Protein 9BI7 (pdb70)

Foldseek 3Di:
DAAEEEEFEDALDACPQPLNVVLQVVCCVPPVRYYYHYDGADNQLVRNLVVVVVVCVVRVVYQYAYEYAACGLLVNLLCCQVVVAAYEYELYDQQCLVVCPVVAAWDARPPPRDIDHDHNVSSVVSCVSHDPQRPCLARYEYEEECAAPRDRRVVVCVNSVVHHYDYHYDDYRSGPPSVVCNVVRCVSRVND

Solvent-accessible surface area: 9006 Å² total; per-residue (Å²): 96,98,17,1,0,0,2,0,10,10,33,38,18,3,39,209,10,85,34,1,72,43,0,101,90,49,3,68,133,93,34,95,96,6,56,25,34,28,17,104,18,36,12,66,0,42,91,0,12,112,63,0,75,58,16,14,153,129,33,47,73,53,76,8,0,0,0,0,8,14,3,0,0,8,6,0,5,27,0,0,6,70,76,108,21,25,0,0,0,1,1,3,2,11,133,0,51,101,32,0,78,137,50,69,29,115,25,101,12,100,126,59,36,75,112,8,66,2,82,67,154,10,12,144,46,0,76,121,8,61,18,115,110,30,103,19,31,128,41,1,4,0,0,1,5,38,32,13,130,81,26,58,72,152,53,2,43,146,42,1,71,89,14,106,57,38,62,58,166,35,41,54,38,62,10,85,26,10,85,120,24,2,50,77,0,0,96,45,5,54,7,185

Radius of gyration: 15.51 Å; Cα contacts (8 Å, |Δi|>4): 375; chains: 1; bounding box: 35×35×40 Å

Nearest PDB structures (foldseek):
  4fle-assembly1_A  TM=9.936E-01  e=5.604E-35  Yersinia enterocolitica subsp. enterocolitica 8081
  5cml-assembly2_B  TM=5.848E-01  e=3.077E-06  Rhodothermus marinus
  6sw4-assembly1_A  TM=4.398E-01  e=8.200E-02  Geobacillus stearothermophilus
  6gq0-assembly1_A  TM=3.963E-01  e=1.455E-01  Geobacillus stearothermophilus
  5x2q-assembly2_D  TM=3.451E-01  e=6.643E+00  Oryzias latipes

Organism: Klebsiella pneumoniae (NCBI:txid573)

B-factor: mean 30.84, std 10.13, range [15.67, 76.93]

Sequence (192 aa):
GMATLLYLHGFNSSPRSAKATTALKTWLAQQHYPEITMVVPELPPYPAEETAELLESIVLEHGGEPLGVVGSSSLGGYYATWLSQCFMLPAVVVNPAVRPFELLNNFLGHNENPYTGQQYVLESRHIYDLKVMQIDPLEAPDLLWLLQQTGDEVLDYRQAVHYYASCRQTVEEGGNHAFVGFDDHFTQIIEFLGLR

Structure (mmCIF, N/CA/C/O backbone):
data_9BI7
#
_entry.id   9BI7
#
_cell.length_a   62.459
_cell.length_b   62.459
_cell.length_c   80.361
_cell.angle_alpha   90.00
_cell.angle_beta   90.00
_cell.angle_gamma   120.00
#
_symmetry.space_group_name_H-M   'P 32 2 1'
#
loop_
_entity.id
_entity.type
_entity.pdbx_description
1 polymer Esterase
2 non-polymer 'CALCIUM ION'
3 non-polymer 'CHLORIDE ION'
4 water water
#
loop_
_atom_site.group_PDB
_atom_site.id
_atom_site.type_symbol
_atom_site.label_atom_id
_atom_site.label_alt_id
_atom_site.label_comp_id
_atom_site.label_asym_id
_atom_site.label_entity_id
_atom_site.label_seq_id
_atom_site.pdbx_PDB_ins_code
_atom_site.Cartn_x
_atom_site.Cartn_y
_atom_site.Cartn_z
_atom_site.occupancy
_atom_site.B_iso_or_equiv
_atom_site.auth_seq_id
_atom_site.auth_comp_id
_atom_site.auth_asym_id
_atom_site.auth_atom_id
_atom_site.pdbx_PDB_model_num
ATOM 1 N N . GLY A 1 3 ? 14.028 -14.889 15.135 1.00 56.99 0 GLY A N 1
ATOM 2 C CA . GLY A 1 3 ? 14.387 -13.622 14.522 1.00 49.02 0 GLY A CA 1
ATOM 3 C C . GLY A 1 3 ? 15.882 -13.369 14.512 1.00 47.46 0 GLY A C 1
ATOM 4 O O . GLY A 1 3 ? 16.498 -13.208 15.562 1.00 48.09 0 GLY A O 1
ATOM 7 N N . MET A 1 4 ? 16.469 -13.357 13.315 1.00 36.69 1 MET A N 1
ATOM 8 C CA . MET A 1 4 ? 17.882 -13.087 13.142 1.00 38.70 1 MET A CA 1
ATOM 9 C C . MET A 1 4 ? 18.049 -11.830 12.296 1.00 26.21 1 MET A C 1
ATOM 10 O O . MET A 1 4 ? 17.144 -11.418 11.567 1.00 26.37 1 MET A O 1
ATOM 24 N N . ALA A 1 5 ? 19.233 -11.248 12.392 1.00 28.46 2 ALA A N 1
ATOM 25 C CA . ALA A 1 5 ? 19.629 -10.205 11.458 1.00 22.87 2 ALA A CA 1
ATOM 26 C C . ALA A 1 5 ? 19.633 -10.753 10.045 1.00 22.15 2 ALA A C 1
ATOM 27 O O . ALA A 1 5 ? 19.873 -11.944 9.819 1.00 26.12 2 ALA A O 1
ATOM 34 N N . THR A 1 6 ? 19.354 -9.878 9.080 1.00 18.85 3 THR A N 1
ATOM 35 C CA . THR A 1 6 ? 19.185 -10.323 7.709 1.00 19.20 3 THR A CA 1
ATOM 36 C C . THR A 1 6 ? 19.821 -9.351 6.741 1.00 20.34 3 THR A C 1
ATOM 37 O O . THR A 1 6 ? 19.693 -8.129 6.895 1.00 20.50 3 THR A O 1
ATOM 47 N N . LEU A 1 7 ? 20.474 -9.926 5.724 1.00 17.56 4 LEU A N 1
ATOM 48 C CA . LEU A 1 7 ? 20.989 -9.192 4.582 1.00 18.35 4 LEU A CA 1
ATOM 49 C C . LEU A 1 7 ? 20.097 -9.480 3.383 1.00 17.87 4 LEU A C 1
ATOM 50 O O . LEU A 1 7 ? 19.913 -10.639 2.996 1.00 19.05 4 LEU A O 1
ATOM 66 N N . LEU A 1 8 ? 19.558 -8.412 2.796 1.00 17.30 5 LEU A N 1
ATOM 67 C CA . LEU A 1 8 ? 18.727 -8.470 1.603 1.00 17.90 5 LEU A CA 1
ATOM 68 C C . LEU A 1 8 ? 19.553 -8.043 0.398 1.00 17.23 5 LEU A C 1
ATOM 69 O O . LEU A 1 8 ? 20.045 -6.901 0.376 1.00 19.65 5 LEU A O 1
ATOM 85 N N . TYR A 1 9 ? 19.761 -8.950 -0.564 1.00 16.39 6 TYR A N 1
ATOM 86 C CA . TYR A 1 9 ? 20.520 -8.678 -1.780 1.00 16.64 6 TYR A CA 1
ATOM 87 C C . TYR A 1 9 ? 19.592 -8.512 -2.966 1.00 18.17 6 TYR A C 1
ATOM 88 O O . TYR A 1 9 ? 18.736 -9.370 -3.207 1.00 17.97 6 TYR A O 1
ATOM 106 N N . LEU A 1 10 ? 19.760 -7.398 -3.684 1.00 18.04 7 LEU A N 1
ATOM 107 C CA . LEU A 1 10 ? 18.924 -7.031 -4.823 1.00 18.93 7 LEU A CA 1
ATOM 108 C C . LEU A 1 10 ? 19.764 -7.066 -6.089 1.00 17.35 7 LEU A C 1
ATOM 109 O O . LEU A 1 10 ? 20.689 -6.260 -6.242 1.00 18.72 7 LEU A O 1
ATOM 125 N N . HIS A 1 11 ? 19.426 -7.990 -6.995 1.00 17.42 8 HIS A N 1
ATOM 126 C CA . HIS A 1 11 ? 20.160 -8.176 -8.234 1.00 15.67 8 HIS A CA 1
ATOM 127 C C . HIS A 1 11 ? 19.759 -7.097 -9.241 1.00 17.29 8 HIS A C 1
ATOM 128 O O . HIS A 1 11 ? 18.759 -6.394 -9.084 1.00 21.36 8 HIS A O 1
ATOM 142 N N . GLY A 1 12 ? 20.530 -7.019 -10.312 1.00 21.64 9 GLY A N 1
ATOM 143 C CA . GLY A 1 12 ? 20.277 -6.071 -11.368 1.00 24.17 9 GLY A CA 1
ATOM 144 C C . GLY A 1 12 ? 19.246 -6.524 -12.378 1.00 23.90 9 GLY A C 1
ATOM 145 O O . GLY A 1 12 ? 18.691 -7.624 -12.339 1.00 22.49 9 GLY A O 1
ATOM 149 N N . PHE A 1 13 ? 18.950 -5.618 -13.301 1.00 22.87 10 PHE A N 1
ATOM 150 C CA . PHE A 1 13 ? 17.940 -5.899 -14.309 1.00 22.07 10 PHE A CA 1
ATOM 151 C C . PHE A 1 13 ? 18.440 -7.019 -15.212 1.00 25.73 10 PHE A C 1
ATOM 152 O O . PHE A 1 13 ? 19.609 -7.059 -15.590 1.00 26.93 10 PHE A O 1
ATOM 169 N N . ASN A 1 14 ? 17.565 -7.953 -15.543 1.00 26.74 11 ASN A N 1
ATOM 170 C CA . ASN A 1 14 ? 17.968 -9.073 -16.393 1.00 27.45 11 ASN A CA 1
ATOM 171 C C . ASN A 1 14 ? 19.053 -9.925 -15.751 1.00 31.37 11 ASN A C 1
ATOM 172 O O . ASN A 1 14 ? 19.802 -10.612 -16.447 1.00 34.61 11 ASN A O 1
ATOM 183 N N . SER A 1 15 ? 19.171 -9.853 -14.430 1.00 29.12 12 SER A N 1
ATOM 184 C CA . SER A 1 15 ? 20.009 -10.758 -13.660 1.00 29.42 12 SER A CA 1
ATOM 185 C C . SER A 1 15 ? 19.120 -11.733 -12.896 1.00 24.74 12 SER A C 1
ATOM 186 O O . SER A 1 15 ? 17.955 -11.930 -13.239 1.00 27.98 12 SER A O 1
ATOM 194 N N . SER A 1 16 ? 19.655 -12.304 -11.823 1.00 24.90 13 SER A N 1
ATOM 195 C CA . SER A 1 16 ? 18.864 -13.261 -11.057 1.00 23.85 13 SER A CA 1
ATOM 196 C C . SER A 1 16 ? 19.544 -13.519 -9.730 1.00 19.86 13 SER A C 1
ATOM 197 O O . SER A 1 16 ? 20.695 -13.094 -9.515 1.00 21.85 13 SER A O 1
ATOM 205 N N . PRO A 1 17 ? 18.894 -14.259 -8.829 1.00 22.64 14 PRO A N 1
ATOM 206 C CA . PRO A 1 17 ? 19.534 -14.594 -7.551 1.00 20.82 14 PRO A CA 1
ATOM 207 C C . PRO A 1 17 ? 20.727 -15.513 -7.683 1.00 24.10 14 PRO A C 1
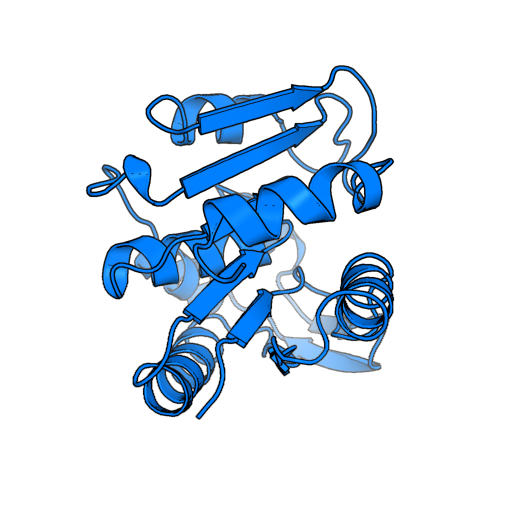ATOM 208 O O . PRO A 1 17 ? 21.430 -15.711 -6.682 1.00 25.16 14 PRO A O 1
ATOM 219 N N . ARG A 1 18 ? 20.946 -16.106 -8.848 1.00 22.34 15 ARG A N 1
ATOM 220 C CA . ARG A 1 18 ? 22.105 -16.965 -9.099 1.00 25.31 15 ARG A CA 1
ATOM 221 C C . ARG A 1 18 ? 23.289 -16.165 -9.633 1.00 26.22 15 ARG A C 1
ATOM 222 O O . ARG A 1 18 ? 24.279 -16.757 -10.083 1.00 29.69 15 ARG A O 1
ATOM 243 N N . SER A 1 19 ? 23.210 -14.840 -9.584 1.00 23.91 16 SER A N 1
ATOM 244 C CA . SER A 1 19 ? 24.332 -13.993 -9.972 1.00 28.33 16 SER A CA 1
ATOM 245 C C . SER A 1 19 ? 25.592 -14.347 -9.191 1.00 25.86 16 SER A C 1
ATOM 246 O O . SER A 1 19 ? 25.541 -14.772 -8.040 1.00 26.79 16 SER A O 1
ATOM 254 N N . ALA A 1 20 ? 26.739 -14.144 -9.838 1.00 25.13 17 ALA A N 1
ATOM 255 C CA . ALA A 1 20 ? 28.026 -14.461 -9.216 1.00 25.37 17 ALA A CA 1
ATOM 256 C C . ALA A 1 20 ? 28.225 -13.710 -7.900 1.00 24.64 17 ALA A C 1
ATOM 257 O O . ALA A 1 20 ? 28.729 -14.275 -6.923 1.00 23.33 17 ALA A O 1
ATOM 264 N N . LYS A 1 21 ? 27.910 -12.412 -7.879 1.00 24.59 18 LYS A N 1
ATOM 265 C CA . LYS A 1 21 ? 28.038 -11.643 -6.640 1.00 21.27 18 LYS A CA 1
ATOM 266 C C . LYS A 1 21 ? 27.117 -12.162 -5.544 1.00 22.18 18 LYS A C 1
ATOM 267 O O . LYS A 1 21 ? 27.534 -12.284 -4.387 1.00 23.36 18 LYS A O 1
ATOM 286 N N . ALA A 1 22 ? 25.857 -12.455 -5.875 1.00 21.49 19 ALA A N 1
ATOM 287 C CA . ALA A 1 22 ? 24.948 -12.951 -4.847 1.00 20.75 19 ALA A CA 1
ATOM 288 C C . ALA A 1 22 ? 25.425 -14.289 -4.290 1.00 21.74 19 ALA A C 1
ATOM 289 O O . ALA A 1 22 ? 25.398 -14.513 -3.069 1.00 22.90 19 ALA A O 1
ATOM 296 N N A THR A 1 23 ? 25.865 -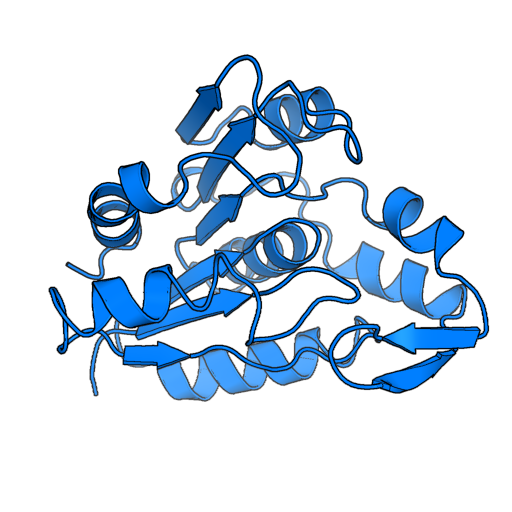15.179 -5.169 0.68 21.27 20 THR A N 1
ATOM 297 N N B THR A 1 23 ? 25.890 -15.189 -5.160 0.32 21.35 20 THR A N 1
ATOM 298 C CA A THR A 1 23 ? 26.321 -16.492 -4.726 0.68 22.96 20 THR A CA 1
ATOM 299 C CA B THR A 1 23 ? 26.304 -16.508 -4.683 0.32 22.94 20 THR A CA 1
ATOM 300 C C A THR A 1 23 ? 27.570 -16.370 -3.866 0.68 21.98 20 THR A C 1
ATOM 301 C C B THR A 1 23 ? 27.618 -16.442 -3.913 0.32 22.02 20 THR A C 1
ATOM 302 O O A THR A 1 23 ? 27.686 -17.021 -2.824 0.68 21.09 20 THR A O 1
ATOM 303 O O B THR A 1 23 ? 27.839 -17.237 -2.995 0.32 22.47 20 THR A O 1
ATOM 324 N N . ALA A 1 24 ? 28.509 -15.509 -4.265 1.00 21.60 21 ALA A N 1
ATOM 325 C CA . ALA A 1 24 ? 29.734 -15.366 -3.499 1.00 22.99 21 ALA A CA 1
ATOM 326 C C . ALA A 1 24 ? 29.436 -14.845 -2.101 1.00 20.68 21 ALA A C 1
ATOM 327 O O . ALA A 1 24 ? 29.997 -15.316 -1.109 1.00 22.86 21 ALA A O 1
ATOM 335 N N . LEU A 1 25 ? 28.550 -13.882 -2.005 1.00 18.69 22 LEU A N 1
ATOM 336 C CA . LEU A 1 25 ? 28.226 -13.331 -0.701 1.00 19.17 22 LEU A CA 1
ATOM 337 C C . LEU A 1 25 ? 27.461 -14.343 0.141 1.00 20.67 22 LEU A C 1
ATOM 338 O O . LEU A 1 25 ? 27.754 -14.494 1.331 1.00 20.82 22 LEU A O 1
ATOM 354 N N . LYS A 1 26 ? 26.532 -15.089 -0.463 1.00 18.98 23 LYS A N 1
ATOM 355 C CA . LYS A 1 26 ? 25.779 -16.073 0.305 1.00 20.35 23 LYS A CA 1
ATOM 356 C C . LYS A 1 26 ? 26.697 -17.151 0.875 1.00 19.78 23 LYS A C 1
ATOM 357 O O . LYS A 1 26 ? 26.580 -17.518 2.045 1.00 21.28 23 LYS A O 1
ATOM 376 N N . THR A 1 27 ? 27.657 -17.619 0.081 1.00 20.19 24 THR A N 1
ATOM 377 C CA . THR A 1 27 ? 28.561 -18.658 0.547 1.00 20.33 24 THR A CA 1
ATOM 378 C C . THR A 1 27 ? 29.477 -18.123 1.643 1.00 20.51 24 THR A C 1
ATOM 379 O O . THR A 1 27 ? 29.730 -18.806 2.644 1.00 24.18 24 THR A O 1
ATOM 390 N N . TRP A 1 28 ? 30.027 -16.920 1.461 1.00 20.36 25 TRP A N 1
ATOM 391 C CA . TRP A 1 28 ? 30.876 -16.345 2.482 1.00 22.50 25 TRP A CA 1
ATOM 392 C C . TRP A 1 28 ? 30.097 -16.097 3.762 1.00 23.04 25 TRP A C 1
ATOM 393 O O . TRP A 1 28 ? 30.586 -16.395 4.857 1.00 22.11 25 TRP A O 1
ATOM 414 N N . LEU A 1 29 ? 28.869 -15.594 3.648 1.00 20.54 26 LEU A N 1
ATOM 415 C CA . LEU A 1 29 ? 28.103 -15.309 4.847 1.00 18.97 26 LEU A CA 1
ATOM 416 C C . LEU A 1 29 ? 27.767 -16.595 5.600 1.00 21.75 26 LEU A C 1
ATOM 417 O O . LEU A 1 29 ? 27.786 -16.622 6.833 1.00 23.07 26 LEU A O 1
ATOM 433 N N . ALA A 1 30 ? 27.448 -17.670 4.873 1.00 20.48 27 ALA A N 1
ATOM 434 C CA . ALA A 1 30 ? 27.146 -18.926 5.539 1.00 23.15 27 ALA A CA 1
ATOM 435 C C . ALA A 1 30 ? 28.368 -19.504 6.236 1.00 21.42 27 ALA A C 1
ATOM 436 O O . ALA A 1 30 ? 28.250 -20.166 7.279 1.00 25.50 27 ALA A O 1
ATOM 443 N N A GLN A 1 31 ? 29.561 -19.294 5.689 0.57 23.48 28 GLN A N 1
ATOM 444 N N B GLN A 1 31 ? 29.553 -19.298 5.658 0.43 23.51 28 GLN A N 1
ATOM 445 C CA A GLN A 1 31 ? 30.748 -19.819 6.350 0.57 25.22 28 GLN A CA 1
ATOM 446 C CA B GLN A 1 31 ? 30.784 -19.778 6.274 0.43 25.26 28 GLN A CA 1
ATOM 447 C C A GLN A 1 31 ? 31.111 -19.003 7.588 0.57 26.54 28 GLN A C 1
ATOM 448 C C B GLN A 1 31 ? 31.094 -19.006 7.554 0.43 26.55 28 GLN A C 1
ATOM 449 O O A GLN A 1 31 ? 31.417 -19.567 8.644 0.57 31.97 28 GLN A O 1
ATOM 450 O O B GLN A 1 31 ? 31.334 -19.601 8.610 0.43 31.88 28 GLN A O 1
ATOM 477 N N . HIS A 1 32 ? 31.081 -17.675 7.480 1.00 24.78 29 HIS A N 1
ATOM 478 C CA . HIS A 1 32 ? 31.631 -16.830 8.533 1.00 26.19 29 HIS A CA 1
ATOM 479 C C . HIS A 1 32 ? 30.601 -16.212 9.466 1.00 24.87 29 HIS A C 1
ATOM 480 O O . HIS A 1 32 ? 30.932 -15.944 10.630 1.00 28.20 29 HIS A O 1
ATOM 495 N N . TYR A 1 33 ? 29.371 -15.997 9.006 1.00 23.01 30 TYR A N 1
ATOM 496 C CA . TYR A 1 33 ? 28.321 -15.359 9.807 1.00 23.44 30 TYR A CA 1
ATOM 497 C C . TYR A 1 33 ? 26.996 -16.085 9.602 1.00 22.81 30 TYR A C 1
ATOM 498 O O . TYR A 1 33 ? 26.025 -15.511 9.109 1.00 23.71 30 TYR A O 1
ATOM 516 N N . PRO A 1 34 ? 26.921 -17.365 9.997 1.00 25.39 31 PRO A N 1
ATOM 517 C CA . PRO A 1 34 ? 25.652 -18.108 9.826 1.00 26.17 31 PRO A CA 1
ATOM 518 C C . PRO A 1 34 ? 24.482 -17.506 10.585 1.00 28.78 31 PRO A C 1
ATOM 519 O O . PRO A 1 34 ? 23.321 -17.833 10.285 1.00 29.53 31 PRO A O 1
ATOM 530 N N . GLU A 1 35 ? 24.753 -16.676 11.586 1.00 26.10 32 GLU A N 1
ATOM 531 C CA . GLU A 1 35 ? 23.684 -16.007 12.310 1.00 29.17 32 GLU A CA 1
ATOM 532 C C . GLU A 1 35 ? 23.036 -14.880 11.511 1.00 30.31 32 GLU A C 1
ATOM 533 O O . GLU A 1 35 ? 22.062 -14.292 11.994 1.00 31.79 32 GLU A O 1
ATOM 545 N N . ILE A 1 36 ? 23.571 -14.538 10.334 1.00 25.06 33 ILE A N 1
ATOM 546 C CA . ILE A 1 36 ? 22.989 -13.514 9.465 1.00 25.02 33 ILE A CA 1
ATOM 547 C C . ILE A 1 36 ? 22.338 -14.236 8.307 1.00 26.71 33 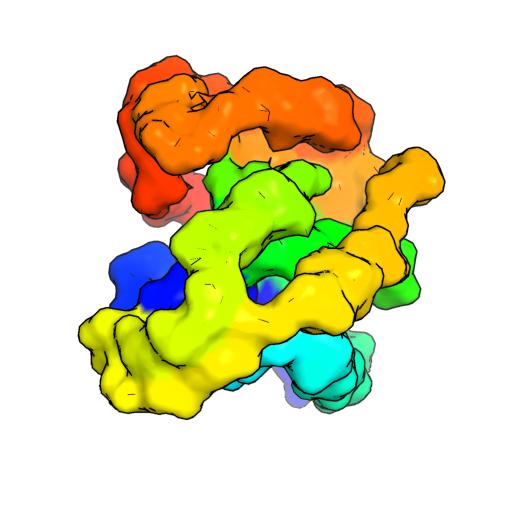ILE A C 1
ATOM 548 O O . ILE A 1 36 ? 23.035 -14.796 7.458 1.00 29.98 33 ILE A O 1
ATOM 564 N N . THR A 1 37 ? 21.014 -14.205 8.230 1.00 21.09 34 THR A N 1
ATOM 565 C CA . THR A 1 37 ? 20.343 -14.868 7.127 1.00 21.69 34 THR A CA 1
ATOM 566 C C . THR A 1 37 ? 20.363 -13.956 5.907 1.00 23.57 34 THR A C 1
ATOM 567 O O . THR A 1 37 ? 20.445 -12.722 6.018 1.00 22.92 34 THR A O 1
ATOM 578 N N . MET A 1 38 ? 20.357 -14.581 4.748 1.00 20.53 35 MET A N 1
ATOM 579 C CA . MET A 1 38 ? 20.430 -13.908 3.475 1.00 18.93 35 MET A CA 1
ATOM 580 C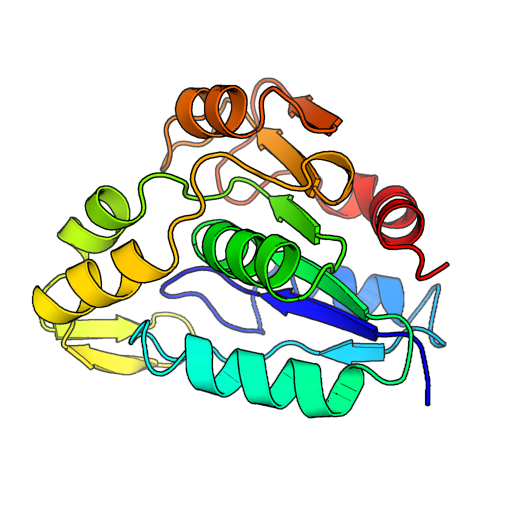 C . MET A 1 38 ? 19.169 -14.161 2.686 1.00 20.64 35 MET A C 1
ATOM 581 O O . MET A 1 38 ? 18.792 -15.322 2.478 1.00 23.95 35 MET A O 1
ATOM 595 N N . VAL A 1 39 ? 18.554 -13.082 2.216 1.00 20.24 36 VAL A N 1
ATOM 596 C CA . VAL A 1 39 ? 17.357 -13.108 1.395 1.00 19.58 36 VAL A CA 1
ATOM 597 C C . VAL A 1 39 ? 17.727 -12.544 0.026 1.00 16.99 36 VAL A C 1
ATOM 598 O O . VAL A 1 39 ? 18.260 -11.429 -0.056 1.00 17.22 36 VAL A O 1
ATOM 611 N N . VAL A 1 40 ? 17.453 -13.320 -1.031 1.00 20.05 37 VAL A N 1
ATOM 612 C CA . VAL A 1 40 ? 17.760 -12.930 -2.408 1.00 17.08 37 VAL A CA 1
ATOM 613 C C . VAL A 1 40 ? 16.567 -13.144 -3.335 1.00 18.18 37 VAL A C 1
ATOM 614 O O . VAL A 1 40 ? 16.419 -14.191 -3.994 1.00 20.62 37 VAL A O 1
ATOM 627 N N . PRO A 1 41 ? 15.667 -12.177 -3.421 1.00 18.52 38 PRO A N 1
ATOM 628 C CA . PRO A 1 41 ? 14.454 -12.389 -4.214 1.00 18.87 38 PRO A CA 1
ATOM 629 C C . PRO A 1 41 ? 14.721 -12.343 -5.704 1.00 20.18 38 PRO A C 1
ATOM 630 O O . PRO A 1 41 ? 15.565 -11.598 -6.196 1.00 19.45 38 PRO A O 1
ATOM 641 N N . GLU A 1 42 ? 13.936 -13.113 -6.443 1.00 21.01 39 GLU A N 1
ATOM 642 C CA . GLU A 1 42 ? 13.857 -12.952 -7.893 1.00 20.61 39 GLU A CA 1
ATOM 643 C C . GLU A 1 42 ? 12.955 -11.766 -8.169 1.00 22.21 39 GLU A C 1
ATOM 644 O O . GLU A 1 42 ? 11.734 -11.859 -7.962 1.00 26.53 39 GLU A O 1
ATOM 656 N N . LEU A 1 43 ? 13.537 -10.676 -8.643 1.00 22.13 40 LEU A N 1
ATOM 657 C CA . LEU A 1 43 ? 12.776 -9.427 -8.771 1.00 20.55 40 LEU A CA 1
ATOM 658 C C . LEU A 1 43 ? 11.977 -9.422 -10.067 1.00 21.19 40 LEU A C 1
ATOM 659 O O . LEU A 1 43 ? 12.509 -9.797 -11.118 1.00 28.95 40 LEU A O 1
ATOM 675 N N . PRO A 1 44 ? 10.703 -9.020 -10.034 1.00 21.38 41 PRO A N 1
ATOM 676 C CA . PRO A 1 44 ? 9.972 -8.813 -11.269 1.00 23.75 41 PRO A CA 1
ATOM 677 C C . PRO A 1 44 ? 10.647 -7.751 -12.109 1.00 21.24 41 PRO A C 1
ATOM 678 O O . PRO A 1 44 ? 11.219 -6.786 -11.566 1.00 23.23 41 PRO A O 1
ATOM 689 N N . PRO A 1 45 ? 10.521 -7.822 -13.448 1.00 20.90 42 PRO A N 1
ATOM 690 C CA . PRO A 1 45 ? 11.066 -6.728 -14.268 1.00 23.31 42 PRO A CA 1
ATOM 691 C C . PRO A 1 45 ? 10.247 -5.455 -14.174 1.00 27.71 42 PRO A C 1
ATOM 692 O O . PRO A 1 45 ? 10.738 -4.387 -14.556 1.00 26.95 42 PRO A O 1
ATOM 703 N N . TYR A 1 46 ? 8.997 -5.536 -13.720 1.00 19.63 43 TYR A N 1
ATOM 704 C CA . TYR A 1 46 ? 8.104 -4.403 -13.696 1.00 20.80 43 TYR A CA 1
ATOM 705 C C . TYR A 1 46 ? 8.328 -3.621 -12.409 1.00 21.90 43 TYR A C 1
ATOM 706 O O . TYR A 1 46 ? 8.122 -4.170 -11.333 1.00 22.33 43 TYR A O 1
ATOM 724 N N . PRO A 1 47 ? 8.751 -2.351 -12.465 1.00 20.15 44 PRO A N 1
ATOM 725 C CA . PRO A 1 47 ? 9.143 -1.659 -11.221 1.00 20.96 44 PRO A CA 1
ATOM 726 C C . PRO A 1 47 ? 8.048 -1.551 -10.162 1.00 20.52 44 PRO A C 1
ATOM 727 O O . PRO A 1 47 ? 8.381 -1.643 -8.969 1.00 20.67 44 PRO A O 1
ATOM 738 N N . ALA A 1 48 ? 6.794 -1.299 -10.547 1.00 22.88 45 ALA A N 1
ATOM 739 C CA . ALA A 1 48 ? 5.740 -1.170 -9.546 1.00 20.08 45 ALA A CA 1
ATOM 740 C C . ALA A 1 48 ? 5.594 -2.460 -8.782 1.00 23.84 45 ALA A C 1
ATOM 741 O O . ALA A 1 48 ? 5.339 -2.456 -7.569 1.00 22.85 45 ALA A O 1
ATOM 748 N N A GLU A 1 49 ? 5.756 -3.587 -9.472 0.54 20.71 46 GLU A N 1
ATOM 749 N N B GLU A 1 49 ? 5.755 -3.582 -9.475 0.46 20.71 46 GLU A N 1
ATOM 750 C CA A GLU A 1 49 ? 5.615 -4.892 -8.827 0.54 22.15 46 GLU A CA 1
ATOM 751 C CA B GLU A 1 49 ? 5.624 -4.891 -8.842 0.46 22.18 46 GLU A CA 1
ATOM 752 C C A GLU A 1 49 ? 6.846 -5.228 -7.987 0.54 21.97 46 GLU A C 1
ATOM 753 C C B GLU A 1 49 ? 6.843 -5.205 -7.978 0.46 21.98 46 GLU A C 1
ATOM 754 O O A GLU A 1 49 ? 6.732 -5.835 -6.921 0.54 21.51 46 GLU A O 1
ATOM 755 O O B GLU A 1 49 ? 6.719 -5.780 -6.894 0.46 21.48 46 GLU A O 1
ATOM 778 N N . THR A 1 50 ? 8.033 -4.820 -8.433 1.00 19.45 47 THR A N 1
ATOM 779 C CA . THR A 1 50 ? 9.206 -4.936 -7.598 1.00 20.79 47 THR A CA 1
ATOM 780 C C . THR A 1 50 ? 9.043 -4.178 -6.289 1.00 19.75 47 THR A C 1
ATOM 781 O O . THR A 1 50 ? 9.362 -4.707 -5.221 1.00 20.68 47 THR A O 1
ATOM 793 N N . ALA A 1 51 ? 8.514 -2.950 -6.349 1.00 20.46 48 ALA A N 1
ATOM 794 C CA . ALA A 1 51 ? 8.313 -2.167 -5.134 1.00 23.78 48 ALA A CA 1
ATOM 795 C C . ALA A 1 51 ? 7.386 -2.882 -4.154 1.00 22.23 48 ALA A C 1
ATOM 796 O O . ALA A 1 51 ? 7.662 -2.920 -2.959 1.00 23.17 48 ALA A O 1
ATOM 803 N N . GLU A 1 52 ? 6.280 -3.453 -4.640 1.00 20.84 49 GLU A N 1
ATOM 804 C CA . GLU A 1 52 ? 5.335 -4.146 -3.761 1.00 21.30 49 GLU A CA 1
ATOM 805 C C . GLU A 1 52 ? 5.976 -5.385 -3.145 1.00 21.67 49 GLU A C 1
ATOM 806 O O . GLU A 1 52 ? 5.828 -5.637 -1.944 1.00 22.16 49 GLU A O 1
ATOM 818 N N . LEU A 1 53 ? 6.700 -6.169 -3.941 1.00 20.59 50 LEU A N 1
ATOM 819 C CA . LEU A 1 53 ? 7.406 -7.320 -3.382 1.00 21.29 50 LEU A CA 1
ATOM 820 C C . LEU A 1 53 ? 8.401 -6.886 -2.305 1.00 19.58 50 LEU A C 1
ATOM 821 O O . LEU A 1 53 ? 8.468 -7.499 -1.229 1.00 21.04 50 LEU A O 1
ATOM 837 N N . LEU A 1 54 ? 9.213 -5.847 -2.574 1.00 17.42 51 LEU A N 1
ATOM 838 C CA . LEU A 1 54 ? 10.202 -5.419 -1.578 1.00 18.56 51 LEU A CA 1
ATOM 839 C C . LEU A 1 54 ? 9.519 -4.926 -0.298 1.00 22.99 51 LEU A C 1
ATOM 840 O O . LEU A 1 54 ? 10.013 -5.164 0.808 1.00 20.36 51 LEU A O 1
ATOM 856 N N . GLU A 1 55 ? 8.381 -4.228 -0.422 1.00 20.46 52 GLU A N 1
ATOM 857 C CA . GLU A 1 55 ? 7.645 -3.814 0.764 1.00 20.92 52 GLU A CA 1
ATOM 858 C C . GLU A 1 55 ? 7.254 -5.010 1.619 1.00 21.88 52 GLU A C 1
ATOM 859 O O . GLU A 1 55 ? 7.320 -4.940 2.848 1.00 25.31 52 GLU A O 1
ATOM 871 N N . SER A 1 56 ? 6.840 -6.113 0.988 1.00 23.14 53 SER A N 1
ATOM 872 C CA . SER A 1 56 ? 6.426 -7.281 1.754 1.00 21.30 53 SER A CA 1
ATOM 873 C C . SER A 1 56 ? 7.619 -7.932 2.434 1.00 20.45 53 SER A C 1
ATOM 874 O O . SER A 1 56 ? 7.482 -8.473 3.542 1.00 22.18 53 SER A O 1
ATOM 882 N N . ILE A 1 57 ? 8.798 -7.871 1.803 1.00 21.05 54 ILE A N 1
ATOM 883 C CA . ILE A 1 57 ? 10.003 -8.414 2.420 1.00 18.85 54 ILE A CA 1
ATOM 884 C C . ILE A 1 57 ? 10.407 -7.587 3.629 1.00 19.94 54 ILE A C 1
ATOM 885 O O . ILE A 1 57 ? 10.780 -8.129 4.671 1.00 22.06 54 ILE A O 1
ATOM 901 N N . VAL A 1 58 ? 10.335 -6.259 3.526 1.00 19.78 55 VAL A N 1
ATOM 902 C CA . VAL A 1 58 ? 10.640 -5.421 4.679 1.00 20.39 55 VAL A CA 1
ATOM 903 C C . VAL A 1 58 ? 9.630 -5.636 5.807 1.00 21.57 55 VAL A C 1
ATOM 904 O O . VAL A 1 58 ? 9.998 -5.655 6.989 1.00 24.10 55 VAL A O 1
ATOM 917 N N . LEU A 1 59 ? 8.351 -5.832 5.482 1.00 22.14 56 LEU A N 1
ATOM 918 C CA . LEU A 1 59 ? 7.397 -6.138 6.537 1.00 22.04 56 LEU A CA 1
ATOM 919 C C . LEU A 1 59 ? 7.799 -7.420 7.260 1.00 22.53 56 LEU A C 1
ATOM 920 O O . LEU A 1 59 ? 7.772 -7.480 8.497 1.00 25.92 56 LEU A O 1
ATOM 936 N N . GLU A 1 60 ? 8.209 -8.444 6.502 1.00 22.24 57 GLU A N 1
ATOM 937 C CA . GLU A 1 60 ? 8.513 -9.732 7.116 1.00 23.46 57 GLU A CA 1
ATOM 938 C C . GLU A 1 60 ? 9.775 -9.669 7.973 1.00 24.38 57 GLU A C 1
ATOM 939 O O . GLU A 1 60 ? 9.836 -10.280 9.054 1.00 26.45 57 GLU A O 1
ATOM 951 N N . HIS A 1 61 ? 10.775 -8.920 7.531 1.00 23.29 58 HIS A N 1
ATOM 952 C CA . HIS A 1 61 ? 12.081 -8.915 8.178 1.00 22.24 58 HIS A CA 1
ATOM 953 C C . HIS A 1 61 ? 12.374 -7.658 8.985 1.00 27.25 58 HIS A C 1
ATOM 954 O O . HIS A 1 61 ? 13.479 -7.531 9.529 1.00 27.30 58 HIS A O 1
ATOM 968 N N . GLY A 1 62 ? 11.432 -6.738 9.089 1.00 31.81 59 GLY A N 1
ATOM 969 C CA . GLY A 1 62 ? 11.724 -5.479 9.739 1.00 31.50 59 GLY A CA 1
ATOM 970 C C . GLY A 1 62 ? 11.757 -5.507 11.243 1.00 34.75 59 GLY A C 1
ATOM 971 O O . GLY A 1 62 ? 12.147 -4.511 11.851 1.00 38.47 59 GLY A O 1
ATOM 975 N N . GLY A 1 63 ? 11.385 -6.618 11.860 1.00 33.84 60 GLY A N 1
ATOM 976 C CA . GLY A 1 63 ? 11.462 -6.719 13.304 1.00 36.46 60 GLY A CA 1
ATOM 977 C C . GLY A 1 63 ? 12.833 -7.040 13.857 1.00 33.93 60 GLY A C 1
ATOM 978 O O . GLY A 1 63 ? 12.994 -7.148 15.075 1.00 40.86 60 GLY A O 1
ATOM 982 N N . GLU A 1 64 ? 13.817 -7.215 12.999 1.00 30.86 61 GLU A N 1
ATOM 983 C CA . GLU A 1 64 ? 15.181 -7.549 13.385 1.00 32.09 61 GLU A CA 1
ATOM 984 C C . GLU A 1 64 ? 16.104 -6.697 12.525 1.00 24.87 61 GLU A C 1
ATOM 985 O O . GLU A 1 64 ? 15.663 -6.139 11.517 1.00 24.72 61 GLU A O 1
ATOM 997 N N . PRO A 1 65 ? 17.389 -6.596 12.841 1.00 25.44 62 PRO A N 1
ATOM 998 C CA . PRO A 1 65 ? 18.282 -5.852 11.955 1.00 22.82 62 PRO A CA 1
ATOM 999 C C . PRO A 1 65 ? 18.184 -6.336 10.521 1.00 23.81 62 PRO A C 1
ATOM 1000 O O . PRO A 1 65 ? 18.099 -7.534 10.237 1.00 21.90 62 PRO A O 1
ATOM 1011 N N . LEU A 1 66 ? 18.166 -5.372 9.617 1.00 23.04 63 LEU A N 1
ATOM 1012 C CA . LEU A 1 66 ? 17.950 -5.609 8.208 1.00 19.08 63 LEU A CA 1
ATOM 1013 C C . LEU A 1 66 ? 18.792 -4.594 7.457 1.00 19.47 63 LEU A C 1
ATOM 1014 O O . LEU A 1 66 ? 18.674 -3.379 7.708 1.00 22.80 63 LEU A O 1
ATOM 1030 N N . GLY A 1 67 ? 19.642 -5.098 6.558 1.00 18.86 64 GLY A N 1
ATOM 1031 C CA . GLY A 1 67 ? 20.418 -4.242 5.698 1.00 18.51 64 GLY A CA 1
ATOM 1032 C C . GLY A 1 67 ? 20.361 -4.743 4.270 1.00 22.27 64 GLY A C 1
ATOM 1033 O O . GLY A 1 67 ? 20.124 -5.926 4.015 1.00 21.75 64 GLY A O 1
ATOM 1037 N N . VAL A 1 68 ? 20.607 -3.823 3.333 1.00 17.93 65 VAL A N 1
ATOM 1038 C CA . VAL A 1 68 ? 20.398 -4.074 1.914 1.00 17.36 65 VAL A CA 1
ATOM 1039 C C . VAL A 1 68 ? 21.689 -3.903 1.140 1.00 16.66 65 VAL A C 1
ATOM 1040 O O . VAL A 1 68 ? 22.487 -2.991 1.424 1.00 17.64 65 VAL A O 1
ATOM 1053 N N . VAL A 1 69 ? 21.917 -4.802 0.191 1.00 17.75 66 VAL A N 1
ATOM 1054 C CA . VAL A 1 69 ? 22.967 -4.679 -0.815 1.00 16.36 66 VAL A CA 1
ATOM 1055 C C . VAL A 1 69 ? 22.298 -4.740 -2.168 1.00 18.36 66 VAL A C 1
ATOM 1056 O O . VAL A 1 69 ? 21.549 -5.681 -2.450 1.00 19.73 66 VAL A O 1
ATOM 1069 N N . GLY A 1 70 ? 22.559 -3.775 -3.019 1.00 18.59 67 GLY A N 1
ATOM 1070 C CA . GLY A 1 70 ? 22.013 -3.803 -4.365 1.00 21.32 67 GLY A CA 1
ATOM 1071 C C . GLY A 1 70 ? 23.036 -3.454 -5.413 1.00 17.94 67 GLY A C 1
ATOM 1072 O O . GLY A 1 70 ? 23.858 -2.559 -5.216 1.00 20.41 67 GLY A O 1
ATOM 1076 N N A SER A 1 71 ? 22.977 -4.166 -6.540 0.48 19.31 68 SER A N 1
ATOM 1077 N N B SER A 1 71 ? 22.961 -4.161 -6.540 0.52 19.32 68 SER A N 1
ATOM 1078 C CA A SER A 1 71 ? 23.904 -3.980 -7.646 0.48 18.71 68 SER A CA 1
ATOM 1079 C CA B SER A 1 71 ? 23.878 -4.012 -7.659 0.52 18.63 68 SER A CA 1
ATOM 1080 C C A SER A 1 71 ? 23.185 -3.467 -8.887 0.48 20.15 68 SER A C 1
ATOM 1081 C C B SER A 1 71 ? 23.158 -3.452 -8.883 0.52 20.17 68 SER A C 1
ATOM 1082 O O A SER A 1 71 ? 22.122 -3.978 -9.252 0.48 18.47 68 SER A O 1
ATOM 1083 O O B SER A 1 71 ? 22.072 -3.923 -9.237 0.52 18.42 68 SER A O 1
ATOM 1098 N N . SER A 1 72 ? 23.760 -2.436 -9.517 1.00 20.80 69 SER A N 1
ATOM 1099 C CA . SER A 1 72 ? 23.211 -1.808 -10.726 1.00 19.92 69 SER A CA 1
ATOM 1100 C C . SER A 1 72 ? 21.776 -1.336 -10.497 1.00 20.92 69 SER A C 1
ATOM 1101 O O . SER A 1 72 ? 21.572 -0.539 -9.579 1.00 20.30 69 SER A O 1
ATOM 1110 N N . LEU A 1 73 ? 20.763 -1.780 -11.264 1.00 21.35 70 LEU A N 1
ATOM 1111 C CA . LEU A 1 73 ? 19.408 -1.352 -10.945 1.00 22.27 70 LEU A CA 1
ATOM 1112 C C . LEU A 1 73 ? 19.014 -1.761 -9.533 1.00 19.63 70 LEU A C 1
ATOM 1113 O O . LEU A 1 73 ? 18.230 -1.070 -8.891 1.00 19.95 70 LEU A O 1
ATOM 1129 N N . GLY A 1 74 ? 19.526 -2.894 -9.033 1.00 19.59 71 GLY A N 1
ATOM 1130 C CA . GLY A 1 74 ? 19.265 -3.269 -7.657 1.00 18.26 71 GLY A CA 1
ATOM 1131 C C . GLY A 1 74 ? 19.734 -2.240 -6.652 1.00 17.62 71 GLY A C 1
ATOM 1132 O O . GLY A 1 74 ? 19.156 -2.116 -5.571 1.00 19.69 71 GLY A O 1
ATOM 1136 N N . GLY A 1 75 ? 20.799 -1.505 -6.982 1.00 19.19 72 GLY A N 1
ATOM 1137 C CA . GLY A 1 75 ? 21.214 -0.393 -6.144 1.00 19.63 72 GLY A CA 1
ATOM 1138 C C . GLY A 1 75 ? 20.263 0.789 -6.144 1.00 19.57 72 GLY A C 1
ATOM 1139 O O . GLY A 1 75 ? 20.113 1.469 -5.122 1.00 21.99 72 GLY A O 1
ATOM 1143 N N . TYR A 1 76 ? 19.575 1.029 -7.262 1.00 19.23 73 TYR A N 1
ATOM 1144 C CA . TYR A 1 76 ? 18.513 2.034 -7.281 1.00 20.29 73 TYR A CA 1
ATOM 1145 C C . TYR A 1 76 ? 17.357 1.638 -6.372 1.00 18.40 73 TYR A C 1
ATOM 1146 O O . TYR A 1 76 ? 16.854 2.469 -5.602 1.00 20.19 73 TYR A O 1
ATOM 1164 N N . TYR A 1 77 ? 16.926 0.365 -6.438 1.00 19.10 74 TYR A N 1
ATOM 1165 C CA . TYR A 1 77 ? 15.891 -0.122 -5.528 1.00 18.61 74 TYR A CA 1
ATOM 1166 C C . TYR A 1 77 ? 16.371 -0.089 -4.082 1.00 19.14 74 TYR A C 1
ATOM 1167 O O . TYR A 1 77 ? 15.590 0.218 -3.174 1.00 21.16 74 TYR A O 1
ATOM 1185 N N . ALA A 1 78 ? 17.651 -0.432 -3.837 1.00 18.73 75 ALA A N 1
ATOM 1186 C CA . ALA A 1 78 ? 18.180 -0.414 -2.469 1.00 18.95 75 ALA A CA 1
ATOM 1187 C C . ALA A 1 78 ? 18.161 1.003 -1.912 1.00 17.53 75 ALA A C 1
ATOM 1188 O O . ALA A 1 78 ? 17.927 1.207 -0.713 1.00 20.11 75 ALA A O 1
ATOM 1195 N N . THR A 1 79 ? 18.449 1.991 -2.759 1.00 18.51 76 THR A N 1
ATOM 1196 C CA . THR A 1 79 ? 18.423 3.386 -2.326 1.00 17.96 76 THR A CA 1
ATOM 1197 C C . THR A 1 79 ? 17.017 3.801 -1.903 1.00 19.06 76 THR A C 1
ATOM 1198 O O . THR A 1 79 ? 16.849 4.490 -0.883 1.00 20.65 76 THR A O 1
ATOM 1209 N N . TRP A 1 80 ? 16.009 3.430 -2.697 1.00 20.21 77 TRP A N 1
ATOM 1210 C CA . TRP A 1 80 ? 14.628 3.701 -2.331 1.00 21.67 77 TRP A CA 1
ATOM 1211 C C . TRP A 1 80 ? 14.287 3.021 -1.013 1.00 21.08 77 TRP A C 1
ATOM 1212 O O . TRP A 1 80 ? 13.778 3.676 -0.102 1.00 22.53 77 TRP A O 1
ATOM 1233 N N . LEU A 1 81 ? 14.641 1.739 -0.849 1.00 19.51 78 LEU A N 1
ATOM 1234 C CA . LEU A 1 81 ? 14.352 1.093 0.434 1.00 19.50 78 LEU A CA 1
ATOM 1235 C C . LEU A 1 81 ? 15.052 1.799 1.587 1.00 21.16 78 LEU A C 1
ATOM 1236 O O . LEU A 1 81 ? 14.471 2.002 2.663 1.00 22.73 78 LEU A O 1
ATOM 1252 N N . SER A 1 82 ? 16.330 2.135 1.399 1.00 19.44 79 SER A N 1
ATOM 1253 C CA . SER A 1 82 ? 17.091 2.805 2.443 1.00 21.21 79 SER A CA 1
ATOM 1254 C C . SER A 1 82 ? 16.394 4.058 2.922 1.00 23.07 79 SER A C 1
ATOM 1255 O O . SER A 1 82 ? 16.277 4.312 4.128 1.00 27.11 79 SER A O 1
ATOM 1263 N N . GLN A 1 83 ? 15.960 4.886 1.986 1.00 25.13 80 GLN A N 1
ATOM 1264 C CA . GLN A 1 83 ? 15.521 6.221 2.324 1.00 24.59 80 GLN A CA 1
ATOM 1265 C C . GLN A 1 83 ? 14.052 6.265 2.692 1.00 26.59 80 GLN A C 1
ATOM 1266 O O . GLN A 1 83 ? 13.637 7.162 3.435 1.00 31.16 80 GLN A O 1
ATOM 1280 N N . CYS A 1 84 ? 13.277 5.311 2.224 1.00 24.58 81 CYS A N 1
ATOM 1281 C CA . CYS A 1 84 ? 11.875 5.210 2.600 1.00 28.16 81 CYS A CA 1
ATOM 1282 C C . CYS A 1 84 ? 11.673 4.443 3.891 1.00 29.88 81 CYS A C 1
ATOM 1283 O O . CYS A 1 84 ? 10.760 4.773 4.650 1.00 33.46 81 CYS A O 1
ATOM 1291 N N . PHE A 1 85 ? 12.500 3.436 4.180 1.00 25.17 82 PHE A N 1
ATOM 1292 C CA . PHE A 1 85 ? 12.310 2.608 5.363 1.00 27.28 82 PHE A CA 1
ATOM 1293 C C . PHE A 1 85 ? 13.423 2.788 6.389 1.00 29.72 82 PHE A C 1
ATOM 1294 O O . PHE A 1 85 ? 13.421 2.107 7.413 1.00 31.01 82 PHE A O 1
ATOM 1311 N N . MET A 1 86 ? 14.343 3.725 6.167 1.00 27.58 83 MET A N 1
ATOM 1312 C CA . MET A 1 86 ? 15.381 4.065 7.145 1.00 27.65 83 MET A CA 1
ATOM 1313 C C . MET A 1 86 ? 16.280 2.852 7.405 1.00 26.29 83 MET A C 1
ATOM 1314 O O . MET A 1 86 ? 16.631 2.528 8.541 1.00 30.63 83 MET A O 1
ATOM 1328 N N . LEU A 1 87 ? 16.672 2.196 6.324 1.00 23.00 84 LEU A N 1
ATOM 1329 C CA . LEU A 1 87 ? 17.505 0.990 6.347 1.00 21.74 84 LEU A CA 1
ATOM 1330 C C . LEU A 1 87 ? 18.887 1.328 5.802 1.00 24.71 84 LEU A C 1
ATOM 1331 O O . LEU A 1 87 ? 18.994 2.088 4.839 1.00 23.54 84 LEU A O 1
ATOM 1347 N N . PRO A 1 88 ? 19.957 0.766 6.355 1.00 22.06 85 PRO A N 1
ATOM 1348 C CA . PRO A 1 88 ? 21.279 0.941 5.726 1.00 22.89 85 PRO A CA 1
ATOM 1349 C C . PRO A 1 88 ? 21.374 0.129 4.436 1.00 20.14 85 PRO A C 1
ATOM 1350 O O . PRO A 1 88 ? 20.829 -0.977 4.316 1.00 19.52 85 PRO A O 1
ATOM 1361 N N . ALA A 1 89 ? 22.165 0.647 3.489 1.00 20.54 86 ALA A N 1
ATOM 1362 C CA . ALA A 1 89 ? 22.314 -0.014 2.206 1.00 18.23 86 ALA A CA 1
ATOM 1363 C C . ALA A 1 89 ? 23.692 0.271 1.626 1.00 18.47 86 ALA A C 1
ATOM 1364 O O . ALA A 1 89 ? 24.194 1.383 1.731 1.00 18.95 86 ALA A O 1
ATOM 1371 N N . VAL A 1 90 ? 24.253 -0.750 0.990 1.00 19.02 87 VAL A N 1
ATOM 1372 C CA . VAL A 1 90 ? 25.480 -0.674 0.209 1.00 18.90 87 VAL A CA 1
ATOM 1373 C C . VAL A 1 90 ? 25.066 -0.827 -1.231 1.00 19.40 87 VAL A C 1
ATOM 1374 O O . VAL A 1 90 ? 24.366 -1.791 -1.573 1.00 20.08 87 VAL A O 1
ATOM 1387 N N . VAL A 1 91 ? 25.440 0.131 -2.073 1.00 19.61 88 VAL A N 1
ATOM 1388 C CA . VAL A 1 91 ? 25.037 0.147 -3.478 1.00 18.74 88 VAL A CA 1
ATOM 1389 C C . VAL A 1 91 ? 26.287 -0.016 -4.328 1.00 19.38 88 VAL A C 1
ATOM 1390 O O . VAL A 1 91 ? 27.269 0.706 -4.151 1.00 19.98 88 VAL A O 1
ATOM 1403 N N . VAL A 1 92 ? 26.248 -1.001 -5.221 1.00 19.44 89 VAL A N 1
ATOM 1404 C CA . VAL A 1 92 ? 27.401 -1.480 -5.966 1.00 18.87 89 VAL A CA 1
ATOM 1405 C C . VAL A 1 92 ? 27.180 -1.156 -7.437 1.00 18.49 89 VAL A C 1
ATOM 1406 O O . VAL A 1 92 ? 26.229 -1.662 -8.044 1.00 19.23 89 VAL A O 1
ATOM 1419 N N . ASN A 1 93 ? 28.023 -0.295 -7.997 1.00 19.99 90 ASN A N 1
ATOM 1420 C CA . ASN A 1 93 ? 27.862 0.206 -9.359 1.00 19.79 90 ASN A CA 1
ATOM 1421 C C . ASN A 1 93 ? 26.398 0.504 -9.638 1.00 21.38 90 ASN A C 1
ATOM 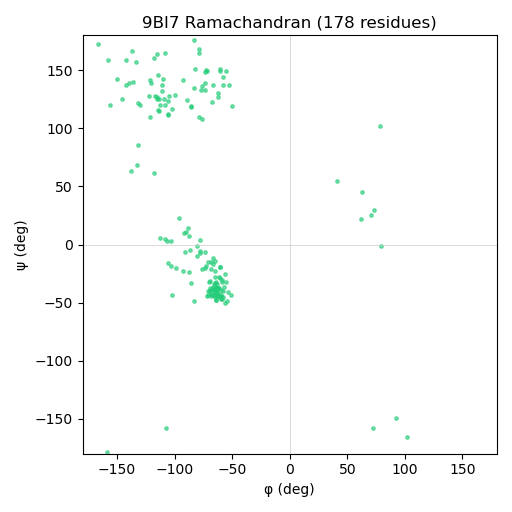1422 O O . ASN A 1 93 ? 25.807 -0.047 -10.591 1.00 23.99 90 ASN A O 1
ATOM 1433 N N . PRO A 1 94 ? 25.756 1.333 -8.811 1.00 20.76 91 PRO A N 1
ATOM 1434 C CA . PRO A 1 94 ? 24.314 1.542 -8.946 1.00 21.64 91 PRO A CA 1
ATOM 1435 C C . PRO A 1 94 ? 23.938 2.375 -10.162 1.00 20.72 91 PRO A C 1
ATOM 1436 O O . PRO A 1 94 ? 24.648 3.276 -10.592 1.00 23.02 91 PRO A O 1
ATOM 1447 N N . ALA A 1 95 ? 22.752 2.094 -10.671 1.00 20.79 92 ALA A N 1
ATOM 1448 C CA . ALA A 1 95 ? 22.141 2.897 -11.710 1.00 24.32 92 ALA A CA 1
ATOM 1449 C C . ALA A 1 95 ? 21.398 4.046 -11.041 1.00 23.07 92 ALA A C 1
ATOM 1450 O O . ALA A 1 95 ? 20.490 3.808 -10.241 1.00 30.82 92 ALA A O 1
ATOM 1457 N N . VAL A 1 96 ? 21.780 5.278 -11.334 1.00 24.37 93 VAL A N 1
ATOM 1458 C CA . VAL A 1 96 ? 21.089 6.418 -10.743 1.00 26.39 93 VAL A CA 1
ATOM 1459 C C . VAL A 1 96 ? 20.189 7.134 -11.725 1.00 32.17 93 VAL A C 1
ATOM 1460 O O . VAL A 1 96 ? 19.351 7.937 -11.289 1.00 35.22 93 VAL A O 1
ATOM 1473 N N . ARG A 1 97 ? 20.349 6.905 -13.023 1.00 28.08 94 ARG A N 1
ATOM 1474 C CA . ARG A 1 97 ? 19.468 7.445 -14.056 1.00 34.94 94 ARG A CA 1
ATOM 1475 C C . ARG A 1 97 ? 18.819 6.254 -14.761 1.00 31.38 94 ARG A C 1
ATOM 1476 O O . ARG A 1 97 ? 19.015 6.026 -15.957 1.00 39.93 94 ARG A O 1
ATOM 1497 N N . PRO A 1 98 ? 18.061 5.448 -14.029 1.00 36.80 95 PRO A N 1
ATOM 1498 C CA . PRO A 1 98 ? 17.640 4.163 -14.596 1.00 39.43 95 PRO A CA 1
ATOM 1499 C C . PRO A 1 98 ? 16.661 4.312 -15.746 1.00 42.54 95 PRO A C 1
ATOM 1500 O O . PRO A 1 98 ? 16.485 3.355 -16.506 1.00 39.54 95 PRO A O 1
ATOM 1511 N N . PHE A 1 99 ? 16.049 5.490 -15.924 1.00 43.66 96 PHE A N 1
ATOM 1512 C CA . PHE A 1 99 ? 15.193 5.714 -17.082 1.00 43.45 96 PHE A CA 1
ATOM 1513 C C . PHE A 1 99 ? 15.981 5.640 -18.382 1.00 40.61 96 PHE A C 1
ATOM 1514 O O . PHE A 1 99 ? 15.481 5.130 -19.390 1.00 41.71 96 PHE A O 1
ATOM 1531 N N . GLU A 1 100 ? 17.217 6.148 -18.384 1.00 37.88 97 GLU A N 1
ATOM 1532 C CA . GLU A 1 100 ? 18.077 5.952 -19.546 1.00 36.66 97 GLU A CA 1
ATOM 1533 C C . GLU A 1 100 ? 18.522 4.496 -19.642 1.00 44.09 97 GLU A C 1
ATOM 1534 O O . GLU A 1 100 ? 18.482 3.903 -20.726 1.00 43.73 97 GLU A O 1
ATOM 1546 N N . LEU A 1 101 ? 18.849 3.873 -18.507 1.00 38.03 98 LEU A N 1
ATOM 1547 C CA . LEU A 1 101 ? 19.205 2.452 -18.510 1.00 40.42 98 LEU A CA 1
ATOM 1548 C C . LEU A 1 101 ? 18.110 1.589 -19.125 1.00 34.56 98 LEU A C 1
ATOM 1549 O O . LEU A 1 101 ? 18.378 0.727 -19.970 1.00 43.60 98 LEU A O 1
ATOM 1565 N N . LEU A 1 102 ? 16.876 1.762 -18.672 1.00 28.75 99 LEU A N 1
ATOM 1566 C CA . LEU A 1 102 ? 15.851 0.849 -19.128 1.00 27.55 99 LEU A CA 1
ATOM 1567 C C . LEU A 1 102 ? 15.328 1.207 -20.511 1.00 26.83 99 LEU A C 1
ATOM 1568 O O . LEU A 1 102 ? 14.625 0.394 -21.108 1.00 26.64 99 LEU A O 1
ATOM 1584 N N . ASN A 1 103 ? 15.683 2.379 -21.044 1.00 31.24 100 ASN A N 1
ATOM 1585 C CA . ASN A 1 103 ? 15.178 2.758 -22.360 1.00 31.34 100 ASN A CA 1
ATOM 1586 C C . ASN A 1 103 ? 15.472 1.683 -23.393 1.00 32.94 100 ASN A C 1
ATOM 1587 O O . ASN A 1 103 ? 14.615 1.358 -24.220 1.00 24.59 100 ASN A O 1
ATOM 1598 N N . ASN A 1 104 ? 16.662 1.091 -23.345 1.00 27.88 101 ASN A N 1
ATOM 1599 C CA . ASN A 1 104 ? 17.045 0.106 -24.341 1.00 27.65 101 ASN A CA 1
ATOM 1600 C C . ASN A 1 104 ? 16.624 -1.310 -23.947 1.00 27.53 101 ASN A C 1
ATOM 1601 O O . ASN A 1 104 ? 17.109 -2.279 -24.537 1.00 30.10 101 ASN A O 1
ATOM 1612 N N . PHE A 1 105 ? 15.746 -1.453 -22.951 1.00 25.28 102 PHE A N 1
ATOM 1613 C CA . PHE A 1 105 ? 15.058 -2.714 -22.705 1.00 25.24 102 PHE A CA 1
ATOM 1614 C C . PHE A 1 105 ? 13.584 -2.660 -23.079 1.00 25.24 102 PHE A C 1
ATOM 1615 O O . PHE A 1 105 ? 12.860 -3.626 -22.840 1.00 24.94 102 PHE A O 1
ATOM 1632 N N . LEU A 1 106 ? 13.112 -1.549 -23.653 1.00 22.70 103 LEU A N 1
ATOM 1633 C CA . LEU A 1 106 ? 11.735 -1.479 -24.110 1.00 22.40 103 LEU A CA 1
ATOM 1634 C C . LEU A 1 106 ? 11.470 -2.585 -25.114 1.00 21.54 103 LEU A C 1
ATOM 1635 O O . LEU A 1 106 ? 12.362 -2.978 -25.869 1.00 24.36 103 LEU A O 1
ATOM 1651 N N . GLY A 1 107 ? 10.261 -3.123 -25.058 1.00 21.23 104 GLY A N 1
ATOM 1652 C CA . GLY A 1 107 ? 9.816 -4.141 -25.963 1.00 21.40 104 GLY A CA 1
ATOM 1653 C C . GLY A 1 107 ? 9.861 -5.503 -25.319 1.00 21.83 104 GLY A C 1
ATOM 1654 O O . GLY A 1 107 ? 10.008 -5.650 -24.102 1.00 20.34 104 GLY A O 1
ATOM 1658 N N . HIS A 1 108 ? 9.764 -6.520 -26.172 1.00 21.80 105 HIS A N 1
ATOM 1659 C CA . HIS A 1 108 ? 9.821 -7.890 -25.704 1.00 24.54 105 HIS A CA 1
ATOM 1660 C C . HIS A 1 108 ? 11.244 -8.277 -25.306 1.00 23.17 105 HIS A C 1
ATOM 1661 O O . HIS A 1 108 ? 12.217 -7.928 -25.982 1.00 25.88 105 HIS A O 1
ATOM 1675 N N . ASN A 1 109 ? 11.362 -9.019 -24.196 1.00 24.40 106 ASN A N 1
ATOM 1676 C CA . ASN A 1 109 ? 12.641 -9.448 -23.659 1.00 24.50 106 ASN A CA 1
ATOM 1677 C C . ASN A 1 109 ? 12.544 -10.860 -23.100 1.00 27.65 106 ASN A C 1
ATOM 1678 O O . ASN A 1 109 ? 11.464 -11.333 -22.753 1.00 25.79 106 ASN A O 1
ATOM 1689 N N . GLU A 1 110 ? 13.697 -11.525 -22.991 1.00 28.77 107 GLU A N 1
ATOM 1690 C CA . GLU A 1 110 ? 13.829 -12.803 -22.289 1.00 33.44 107 GLU A CA 1
ATOM 1691 C C . GLU A 1 110 ? 15.031 -12.708 -21.361 1.00 31.77 107 GLU A C 1
ATOM 1692 O O . GLU A 1 110 ? 16.151 -12.445 -21.815 1.00 36.47 107 GLU A O 1
ATOM 1704 N N . ASN A 1 111 ? 14.801 -12.912 -20.070 1.00 31.83 108 ASN A N 1
ATOM 1705 C CA . ASN A 1 111 ? 15.890 -12.886 -19.102 1.00 30.63 108 ASN A CA 1
ATOM 1706 C C . ASN A 1 111 ? 16.885 -13.998 -19.431 1.00 33.95 108 ASN A C 1
ATOM 1707 O O . ASN A 1 111 ? 16.487 -15.159 -19.551 1.00 35.76 108 ASN A O 1
ATOM 1718 N N . PRO A 1 112 ? 18.183 -13.693 -19.572 1.00 34.81 109 PRO A N 1
ATOM 1719 C CA . PRO A 1 112 ? 19.144 -14.719 -19.999 1.00 39.73 109 PRO A CA 1
ATOM 1720 C C . PRO A 1 112 ? 19.471 -15.739 -18.925 1.00 40.87 109 PRO A C 1
ATOM 1721 O O . PRO A 1 112 ? 19.966 -16.824 -19.253 1.00 44.57 109 PRO A O 1
ATOM 1732 N N . TYR A 1 113 ? 19.226 -15.428 -17.654 1.00 41.86 110 TYR A N 1
ATOM 1733 C CA . TYR A 1 113 ? 19.454 -16.382 -16.584 1.00 43.28 110 TYR A CA 1
ATOM 1734 C C . TYR A 1 113 ? 18.278 -17.333 -16.422 1.00 43.48 110 TYR A C 1
ATOM 1735 O O . TYR A 1 113 ? 18.458 -18.554 -16.334 1.00 47.27 110 TYR A O 1
ATOM 1753 N N . THR A 1 114 ? 17.074 -16.775 -16.364 1.00 41.15 111 THR A N 1
ATOM 1754 C CA . THR A 1 114 ? 15.881 -17.494 -15.946 1.00 41.29 111 THR A CA 1
ATOM 1755 C C . THR A 1 114 ? 14.979 -17.906 -17.104 1.00 41.21 111 THR A C 1
ATOM 1756 O O . THR A 1 114 ? 14.134 -18.787 -16.921 1.00 43.02 111 THR A O 1
ATOM 1767 N N . GLY A 1 115 ? 15.130 -17.297 -18.276 1.00 41.05 112 GLY A N 1
ATOM 1768 C CA . GLY A 1 115 ? 14.274 -17.571 -19.414 1.00 40.61 112 GLY A CA 1
ATOM 1769 C C . GLY A 1 115 ? 12.926 -16.888 -19.398 1.00 37.88 112 GLY A C 1
ATOM 1770 O O . GLY A 1 115 ? 12.155 -17.050 -20.353 1.00 45.96 112 GLY A O 1
ATOM 1774 N N . GLN A 1 116 ? 12.616 -16.119 -18.365 1.00 39.01 113 GLN A N 1
ATOM 1775 C CA . GLN A 1 116 ? 11.323 -15.444 -18.291 1.00 38.17 113 GLN A CA 1
ATOM 1776 C C . GLN A 1 116 ? 11.174 -14.453 -19.442 1.00 33.64 113 GLN A C 1
ATOM 1777 O O . GLN A 1 116 ? 12.065 -13.623 -19.689 1.00 34.35 113 GLN A O 1
ATOM 1791 N N . GLN A 1 117 ? 10.035 -14.533 -20.143 1.00 32.61 114 GLN A N 1
ATOM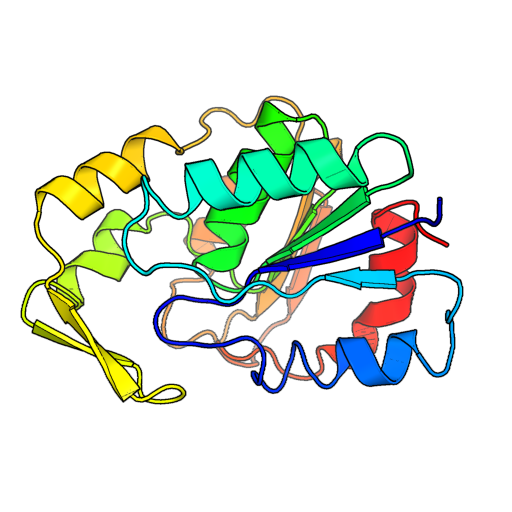 1792 C CA . GLN A 1 117 ? 9.673 -13.549 -21.166 1.00 28.18 114 GLN A CA 1
ATOM 1793 C C . GLN A 1 117 ? 8.816 -12.443 -20.584 1.00 30.48 114 GLN A C 1
ATOM 1794 O O . GLN A 1 117 ? 7.922 -12.705 -19.773 1.00 32.74 114 GLN A O 1
ATOM 1808 N N . TYR A 1 118 ? 9.053 -11.210 -21.039 1.00 25.61 115 TYR A N 1
ATOM 1809 C CA . TYR A 1 118 ? 8.288 -10.072 -20.550 1.00 21.77 115 TYR A CA 1
ATOM 1810 C C . TYR A 1 118 ? 8.351 -8.954 -21.573 1.00 22.17 115 TYR A C 1
ATOM 1811 O O . TYR A 1 118 ? 9.239 -8.930 -22.430 1.00 24.53 115 TYR A O 1
ATOM 1829 N N . VAL A 1 119 ? 7.383 -8.046 -21.500 1.00 19.50 116 VAL A N 1
ATOM 1830 C CA . VAL A 1 119 ? 7.365 -6.844 -22.325 1.00 19.38 116 VAL A CA 1
ATOM 1831 C C . VAL A 1 119 ? 7.534 -5.645 -21.416 1.00 18.87 116 VAL A C 1
ATOM 1832 O O . VAL A 1 119 ? 6.792 -5.487 -20.447 1.00 21.50 116 VAL A O 1
ATOM 1845 N N . LEU A 1 120 ? 8.524 -4.818 -21.705 1.00 19.23 117 LEU A N 1
ATOM 1846 C CA . LEU A 1 120 ? 8.720 -3.567 -20.986 1.00 20.35 117 LEU A CA 1
ATOM 1847 C C . LEU A 1 120 ? 8.147 -2.421 -21.812 1.00 24.30 117 LEU A C 1
ATOM 1848 O O . LEU A 1 120 ? 8.423 -2.301 -23.015 1.00 23.15 117 LEU A O 1
ATOM 1864 N N . GLU A 1 121 ? 7.300 -1.604 -21.172 1.00 25.45 118 GLU A N 1
ATOM 1865 C CA . GLU A 1 121 ? 6.586 -0.520 -21.831 1.00 22.03 118 GLU A CA 1
ATOM 1866 C C . GLU A 1 121 ? 7.063 0.802 -21.254 1.00 21.43 118 GLU A C 1
ATOM 1867 O O . GLU A 1 121 ? 7.656 0.838 -20.174 1.00 21.56 118 GLU A O 1
ATOM 1879 N N . SER A 1 122 ? 6.768 1.892 -21.967 1.00 23.77 119 SER A N 1
ATOM 1880 C CA . SER A 1 122 ? 7.155 3.215 -21.479 1.00 23.49 119 SER A CA 1
ATOM 1881 C C . SER A 1 122 ? 6.571 3.495 -20.101 1.00 20.67 119 SER A C 1
ATOM 1882 O O . SER A 1 122 ? 7.231 4.115 -19.258 1.00 21.12 119 SER A O 1
ATOM 1890 N N . ARG A 1 123 ? 5.346 3.025 -19.845 1.00 21.00 120 ARG A N 1
ATOM 1891 C CA . ARG A 1 123 ? 4.757 3.266 -18.531 1.00 20.23 120 ARG A CA 1
ATOM 1892 C C . ARG A 1 123 ? 5.593 2.642 -17.416 1.00 19.95 120 ARG A C 1
ATOM 1893 O O . ARG A 1 123 ? 5.642 3.179 -16.293 1.00 21.72 120 ARG A O 1
ATOM 1914 N N . HIS A 1 124 ? 6.313 1.561 -17.714 1.00 17.91 121 HIS A N 1
ATOM 1915 C CA . HIS A 1 124 ? 7.165 0.954 -16.683 1.00 18.59 121 HIS A CA 1
ATOM 1916 C C . HIS A 1 124 ? 8.308 1.877 -16.300 1.00 18.23 121 HIS A C 1
ATOM 1917 O O . HIS A 1 124 ? 8.754 1.884 -15.143 1.00 21.68 121 HIS A O 1
ATOM 1931 N N . ILE A 1 125 ? 8.842 2.602 -17.270 1.00 19.77 122 ILE A N 1
ATOM 1932 C CA . ILE A 1 125 ? 9.939 3.521 -16.988 1.00 21.01 122 ILE A CA 1
ATOM 1933 C C . ILE A 1 125 ? 9.435 4.688 -16.157 1.00 22.18 122 ILE A C 1
ATOM 1934 O O . ILE A 1 125 ? 10.098 5.118 -15.211 1.00 25.84 122 ILE A O 1
ATOM 1950 N N . TYR A 1 126 ? 8.234 5.184 -16.450 1.00 22.29 123 TYR A N 1
ATOM 1951 C CA . TYR A 1 126 ? 7.669 6.207 -15.582 1.00 22.42 123 TYR A CA 1
ATOM 1952 C C . TYR A 1 126 ? 7.424 5.683 -14.176 1.00 20.32 123 TYR A C 1
ATOM 1953 O O . TYR A 1 126 ? 7.582 6.427 -13.205 1.00 26.02 123 TYR A O 1
ATOM 1971 N N . ASP A 1 127 ? 7.054 4.402 -14.046 1.00 23.36 124 ASP A N 1
ATOM 1972 C CA . ASP A 1 127 ? 6.868 3.800 -12.726 1.00 22.87 124 ASP A CA 1
ATOM 1973 C C . ASP A 1 127 ? 8.163 3.790 -11.928 1.00 24.43 124 ASP A C 1
ATOM 1974 O O . ASP A 1 127 ? 8.148 3.972 -10.710 1.00 25.84 124 ASP A O 1
ATOM 1983 N N . LEU A 1 128 ? 9.288 3.550 -12.603 1.00 26.83 125 LEU A N 1
ATOM 1984 C CA . LEU A 1 128 ? 10.576 3.517 -11.931 1.00 31.71 125 LEU A CA 1
ATOM 1985 C C . LEU A 1 128 ? 10.942 4.898 -11.397 1.00 28.37 125 LEU A C 1
ATOM 1986 O O . LEU A 1 128 ? 11.494 5.018 -10.294 1.00 35.54 125 LEU A O 1
ATOM 2002 N N . LYS A 1 129 ? 10.617 5.953 -12.156 1.00 33.82 126 LYS A N 1
ATOM 2003 C CA . LYS A 1 129 ? 10.970 7.316 -11.771 1.00 43.08 126 LYS A CA 1
ATOM 2004 C C . LYS A 1 129 ? 10.340 7.741 -10.449 1.00 40.88 126 LYS A C 1
ATOM 2005 O O . LYS A 1 129 ? 10.901 8.585 -9.742 1.00 41.56 126 LYS A O 1
ATOM 2024 N N . VAL A 1 130 ? 9.190 7.175 -10.082 1.00 44.07 127 VAL A N 1
ATOM 2025 C CA . VAL A 1 130 ? 8.552 7.595 -8.838 1.00 36.80 127 VAL A CA 1
ATOM 2026 C C . VAL A 1 130 ? 9.313 7.113 -7.608 1.00 41.16 127 VAL A C 1
ATOM 2027 O O . VAL A 1 130 ? 9.071 7.588 -6.501 1.00 40.28 127 VAL A O 1
ATOM 2040 N N . MET A 1 131 ? 10.221 6.167 -7.775 1.00 30.72 128 MET A N 1
ATOM 2041 C CA . MET A 1 131 ? 11.046 5.666 -6.682 1.00 30.92 128 MET A CA 1
ATOM 2042 C C . MET A 1 131 ? 12.342 6.433 -6.578 1.00 29.72 128 MET A C 1
ATOM 2043 O O . MET A 1 131 ? 13.236 6.024 -5.827 1.00 31.56 128 MET A O 1
ATOM 2057 N N . GLN A 1 132 ? 12.447 7.537 -7.314 1.00 32.71 129 GLN A N 1
ATOM 2058 C CA . GLN A 1 132 ? 13.654 8.350 -7.320 1.00 32.61 129 GLN A CA 1
ATOM 2059 C C . GLN A 1 132 ? 13.685 9.182 -6.051 1.00 30.91 129 GLN A C 1
ATOM 2060 O O . GLN A 1 132 ? 12.689 9.808 -5.687 1.00 36.04 129 GLN A O 1
ATOM 2074 N N . ILE A 1 133 ? 14.834 9.198 -5.392 1.00 31.58 130 ILE A N 1
ATOM 2075 C CA . ILE A 1 133 ? 15.009 9.894 -4.127 1.00 34.70 130 ILE A CA 1
ATOM 2076 C C . ILE A 1 133 ? 15.829 11.149 -4.401 1.00 31.12 130 ILE A C 1
ATOM 2077 O O . ILE A 1 133 ? 17.014 11.069 -4.735 1.00 32.95 130 ILE A O 1
ATOM 2093 N N . ASP A 1 134 ? 15.214 12.294 -4.264 1.00 33.95 131 ASP A N 1
ATOM 2094 C CA . ASP A 1 134 ? 15.979 13.513 -4.475 1.00 39.87 131 ASP A CA 1
ATOM 2095 C C . ASP A 1 134 ? 15.331 14.683 -3.742 1.00 40.38 131 ASP A C 1
ATOM 2096 O O . ASP A 1 134 ? 14.165 15.028 -3.998 1.00 45.86 131 ASP A O 1
ATOM 2105 N N . PRO A 1 135 ? 16.058 15.310 -2.801 1.00 39.84 132 PRO A N 1
ATOM 2106 C CA . PRO A 1 135 ? 17.446 15.025 -2.393 1.00 41.17 132 PRO A CA 1
ATOM 2107 C C . PRO A 1 135 ? 17.518 13.815 -1.477 1.00 38.20 132 PRO A C 1
ATOM 2108 O O . PRO A 1 135 ? 16.492 13.376 -0.948 1.00 37.76 132 PRO A O 1
ATOM 2119 N N . LEU A 1 136 ? 18.707 13.257 -1.284 1.00 34.54 133 LEU A N 1
ATOM 2120 C CA . LEU A 1 136 ? 18.896 12.187 -0.317 1.00 28.92 133 LEU A CA 1
ATOM 2121 C C . LEU A 1 136 ? 18.694 12.765 1.072 1.00 38.56 133 LEU A C 1
ATOM 2122 O O . LEU A 1 136 ? 19.386 13.714 1.450 1.00 49.14 133 LEU A O 1
ATOM 2138 N N . GLU A 1 137 ? 17.762 12.207 1.838 1.00 35.60 134 GLU A N 1
ATOM 2139 C CA . GLU A 1 137 ? 17.466 12.786 3.139 1.00 49.01 134 GLU A CA 1
ATOM 2140 C C . GLU A 1 137 ? 18.270 12.150 4.265 1.00 42.13 134 GLU A C 1
ATOM 2141 O O . GLU A 1 137 ? 18.451 12.782 5.314 1.00 43.32 134 GLU A O 1
ATOM 2153 N N . ALA A 1 138 ? 18.754 10.926 4.076 1.00 32.99 135 ALA A N 1
ATOM 2154 C CA . ALA A 1 138 ? 19.520 10.214 5.095 1.00 28.10 135 ALA A CA 1
ATOM 2155 C C . ALA A 1 138 ? 20.760 9.624 4.445 1.00 23.89 135 ALA A C 1
ATOM 2156 O O . ALA A 1 138 ? 20.886 8.400 4.300 1.00 24.27 135 ALA A O 1
ATOM 2163 N N . PRO A 1 139 ? 21.699 10.473 4.024 1.00 24.32 136 PRO A N 1
ATOM 2164 C CA . PRO A 1 139 ? 22.893 9.960 3.341 1.00 23.45 136 PRO A CA 1
ATOM 2165 C C . PRO A 1 139 ? 23.788 9.079 4.210 1.00 23.68 136 PRO A C 1
ATOM 2166 O O . PRO A 1 139 ? 24.532 8.269 3.660 1.00 24.37 136 PRO A O 1
ATOM 2177 N N . ASP A 1 140 ? 23.719 9.201 5.538 1.00 25.81 137 ASP A N 1
ATOM 2178 C CA . ASP A 1 140 ? 24.514 8.374 6.435 1.00 27.75 137 ASP A CA 1
ATOM 2179 C C . ASP A 1 140 ? 24.138 6.900 6.352 1.00 24.82 137 ASP A C 1
ATOM 2180 O O . ASP A 1 140 ? 24.908 6.064 6.844 1.00 25.98 137 ASP A O 1
ATOM 2189 N N . LEU A 1 141 ? 23.003 6.557 5.737 1.00 23.14 138 LEU A N 1
ATOM 2190 C CA . LEU A 1 141 ? 22.564 5.176 5.607 1.00 23.48 138 LEU A CA 1
ATOM 2191 C C . LEU A 1 141 ? 23.142 4.476 4.382 1.00 23.28 138 LEU A C 1
ATOM 2192 O O . LEU A 1 141 ? 22.897 3.286 4.202 1.00 22.99 138 LEU A O 1
ATOM 2208 N N . LEU A 1 142 ? 23.882 5.170 3.532 1.00 21.94 139 LEU A N 1
ATOM 2209 C CA . LEU A 1 142 ? 24.300 4.654 2.233 1.00 20.05 139 LEU A CA 1
ATOM 2210 C C . LEU A 1 142 ? 25.821 4.628 2.095 1.00 20.02 139 LEU A C 1
ATOM 2211 O O . LEU A 1 142 ? 26.514 5.544 2.544 1.00 20.13 139 LEU A O 1
ATOM 2227 N N . TRP A 1 143 ? 26.316 3.567 1.454 1.00 19.03 140 TRP A N 1
ATOM 2228 C CA . TRP A 1 143 ? 27.715 3.425 1.082 1.00 18.39 140 TRP A CA 1
ATOM 2229 C C . TRP A 1 143 ? 27.764 3.038 -0.383 1.00 17.57 140 TRP A C 1
ATOM 2230 O O . TRP A 1 143 ? 27.226 1.993 -0.772 1.00 19.42 140 TRP A O 1
ATOM 2251 N N . LEU A 1 144 ? 28.415 3.881 -1.184 1.00 19.70 141 LEU A N 1
ATOM 2252 C CA . LEU A 1 144 ? 28.634 3.639 -2.601 1.00 19.37 141 LEU A CA 1
ATOM 2253 C C . LEU A 1 144 ? 29.945 2.876 -2.788 1.00 18.41 141 LEU A C 1
ATOM 2254 O O . LEU A 1 144 ? 31.011 3.331 -2.339 1.00 19.59 141 LEU A O 1
ATOM 2270 N N . LEU A 1 145 ? 29.857 1.718 -3.462 1.00 18.58 142 LEU A N 1
ATOM 2271 C CA . LEU A 1 145 ? 31.004 0.998 -4.016 1.00 20.52 142 LEU A CA 1
ATOM 2272 C C . LEU A 1 145 ? 30.957 1.132 -5.536 1.00 21.01 142 LEU A C 1
ATOM 2273 O O . LEU A 1 145 ? 29.992 0.681 -6.161 1.00 20.28 142 LEU A O 1
ATOM 2289 N N . GLN A 1 146 ? 31.994 1.709 -6.128 1.00 20.18 143 GLN A N 1
ATOM 2290 C CA . GLN A 1 146 ? 31.973 2.050 -7.542 1.00 19.51 143 GLN A CA 1
ATOM 2291 C C . GLN A 1 146 ? 33.336 1.796 -8.178 1.00 20.90 143 GLN A C 1
ATOM 2292 O O . GLN A 1 146 ? 34.360 2.186 -7.619 1.00 22.40 143 GLN A O 1
ATOM 2306 N N . GLN A 1 147 ? 33.339 1.219 -9.385 1.00 22.51 144 GLN A N 1
ATOM 2307 C CA . GLN A 1 147 ? 34.553 1.104 -10.182 1.00 20.36 144 GLN A CA 1
ATOM 2308 C C . GLN A 1 147 ? 34.440 2.022 -11.402 1.00 22.97 144 GLN A C 1
ATOM 2309 O O . GLN A 1 147 ? 33.382 2.101 -12.049 1.00 24.60 144 GLN A O 1
ATOM 2323 N N . THR A 1 148 ? 35.528 2.725 -11.702 1.00 22.48 145 THR A N 1
ATOM 2324 C CA . THR A 1 148 ? 35.473 3.729 -12.749 1.00 25.40 145 THR A CA 1
ATOM 2325 C C . THR A 1 148 ? 35.474 3.110 -14.134 1.00 27.82 145 THR A C 1
ATOM 2326 O O . THR A 1 148 ? 35.061 3.770 -15.096 1.00 29.39 145 THR A O 1
ATOM 2337 N N . GLY A 1 149 ? 35.943 1.878 -14.255 1.00 25.27 146 GLY A N 1
ATOM 2338 C CA . GLY A 1 149 ? 35.937 1.157 -15.503 1.00 27.16 146 GLY A CA 1
ATOM 2339 C C . GLY A 1 149 ? 34.615 0.575 -15.916 1.00 27.18 146 GLY A C 1
ATOM 2340 O O . GLY A 1 149 ? 34.552 -0.118 -16.927 1.00 33.27 146 GLY A O 1
ATOM 2344 N N . ASP A 1 150 ? 33.546 0.821 -15.163 1.00 28.74 147 ASP A N 1
ATOM 2345 C CA . ASP A 1 150 ? 32.219 0.363 -15.544 1.00 27.18 147 ASP A CA 1
ATOM 2346 C C . ASP A 1 150 ? 31.934 0.770 -16.981 1.00 28.23 147 ASP A C 1
ATOM 2347 O O . ASP A 1 150 ? 31.936 1.959 -17.318 1.00 29.93 147 ASP A O 1
ATOM 2356 N N . GLU A 1 151 ? 31.715 -0.237 -17.832 1.00 29.22 148 GLU A N 1
ATOM 2357 C CA . GLU A 1 151 ? 31.519 -0.059 -19.264 1.00 32.44 148 GLU A CA 1
ATOM 2358 C C . GLU A 1 151 ? 30.047 0.113 -19.637 1.00 33.50 148 GLU A C 1
ATOM 2359 O O . GLU A 1 151 ? 29.737 0.370 -20.806 1.00 39.94 148 GLU A O 1
ATOM 2371 N N . VAL A 1 152 ? 29.151 -0.048 -18.670 1.00 29.01 149 VAL A N 1
ATOM 2372 C CA . VAL A 1 152 ? 27.715 0.067 -18.871 1.00 30.52 149 VAL A CA 1
ATOM 2373 C C . VAL A 1 152 ? 27.184 1.401 -18.377 1.00 28.62 149 VAL A C 1
ATOM 2374 O O . VAL A 1 152 ? 26.376 2.041 -19.051 1.00 32.87 149 VAL A O 1
ATOM 2387 N N . LEU A 1 153 ? 27.642 1.823 -17.204 1.00 28.09 150 LEU A N 1
ATOM 2388 C CA . LEU A 1 153 ? 27.214 3.052 -16.574 1.00 27.93 150 LEU A CA 1
ATOM 2389 C C . LEU A 1 153 ? 28.378 4.027 -16.505 1.00 26.35 150 LEU A C 1
ATOM 2390 O O . LEU A 1 153 ? 29.528 3.630 -16.317 1.00 29.87 150 LEU A O 1
ATOM 2406 N N . ASP A 1 154 ? 28.067 5.317 -16.635 1.00 26.97 151 ASP A N 1
ATOM 2407 C CA . ASP A 1 154 ? 29.027 6.390 -16.396 1.00 25.88 151 ASP A CA 1
ATOM 2408 C C . ASP A 1 154 ? 29.195 6.549 -14.892 1.00 24.19 151 ASP A C 1
ATOM 2409 O O . ASP A 1 154 ? 28.296 7.066 -14.220 1.00 25.08 151 ASP A O 1
ATOM 2418 N N . TYR A 1 155 ? 30.357 6.128 -14.370 1.00 23.66 152 TYR A N 1
ATOM 2419 C CA . TYR A 1 155 ? 30.580 6.127 -12.924 1.00 25.47 152 TYR A CA 1
ATOM 2420 C C . TYR A 1 155 ? 30.378 7.505 -12.299 1.00 24.18 152 TYR A C 1
ATOM 2421 O O . TYR A 1 155 ? 30.042 7.600 -11.110 1.00 23.13 152 TYR A O 1
ATOM 2439 N N . ARG A 1 156 ? 30.556 8.573 -13.082 1.00 24.20 153 ARG A N 1
ATOM 2440 C CA . ARG A 1 156 ? 30.498 9.913 -12.514 1.00 23.12 153 ARG A CA 1
ATOM 2441 C C . ARG A 1 156 ? 29.104 10.229 -11.989 1.00 24.86 153 ARG A C 1
ATOM 2442 O O . ARG A 1 156 ? 28.968 11.040 -11.066 1.00 23.32 153 ARG A O 1
ATOM 2463 N N . GLN A 1 1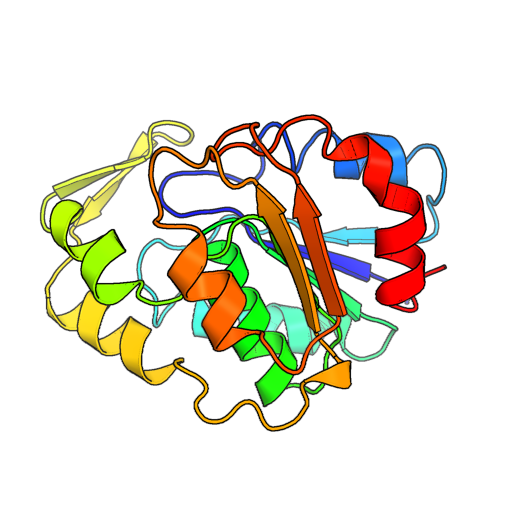57 ? 28.065 9.618 -12.576 1.00 25.70 154 GLN A N 1
ATOM 2464 C CA . GLN A 1 157 ? 26.700 9.889 -12.137 1.00 24.50 154 GLN A CA 1
ATOM 2465 C C . GLN A 1 157 ? 26.487 9.428 -10.700 1.00 22.22 154 GLN A C 1
ATOM 2466 O O . GLN A 1 157 ? 25.928 10.161 -9.882 1.00 24.41 154 GLN A O 1
ATOM 2480 N N . ALA A 1 158 ? 26.908 8.207 -10.374 1.00 22.86 155 ALA A N 1
ATOM 2481 C CA . ALA A 1 158 ? 26.786 7.719 -9.003 1.00 20.63 155 ALA A CA 1
ATOM 2482 C C . ALA A 1 158 ? 27.660 8.519 -8.041 1.00 20.75 155 ALA A C 1
ATOM 2483 O O . ALA A 1 158 ? 27.249 8.823 -6.914 1.00 21.79 155 ALA A O 1
ATOM 2490 N N . VAL A 1 159 ? 28.885 8.860 -8.450 1.00 21.76 156 VAL A N 1
ATOM 2491 C CA . VAL A 1 159 ? 29.787 9.553 -7.537 1.00 21.35 156 VAL A CA 1
ATOM 2492 C C . VAL A 1 159 ? 29.200 10.903 -7.155 1.00 21.33 156 VAL A C 1
ATOM 2493 O O . VAL A 1 159 ? 29.234 11.308 -5.990 1.00 22.80 156 VAL A O 1
ATOM 2506 N N . HIS A 1 160 ? 28.567 11.579 -8.116 1.00 23.20 157 HIS A N 1
ATOM 2507 C CA . HIS A 1 160 ? 27.919 12.843 -7.816 1.00 25.39 157 HIS A CA 1
ATOM 2508 C C . HIS A 1 160 ? 26.653 12.654 -6.992 1.00 24.58 157 HIS A C 1
ATOM 2509 O O . HIS A 1 160 ? 26.410 13.416 -6.042 1.00 24.59 157 HIS A O 1
ATOM 2523 N N . TYR A 1 161 ? 25.816 11.674 -7.355 1.00 22.15 158 TYR A N 1
ATOM 2524 C CA . TYR A 1 161 ? 24.542 11.536 -6.674 1.00 22.59 158 TYR A CA 1
ATOM 2525 C C . TYR A 1 161 ? 24.736 11.191 -5.211 1.00 21.97 158 TYR A C 1
ATOM 2526 O O . TYR A 1 161 ? 24.010 11.696 -4.345 1.00 23.20 158 TYR A O 1
ATOM 2544 N N . TYR A 1 162 ? 25.720 10.339 -4.918 1.00 21.13 159 TYR A N 1
ATOM 2545 C CA . TYR A 1 162 ? 26.000 9.877 -3.569 1.00 21.08 159 TYR A CA 1
ATOM 2546 C C . TYR A 1 162 ? 27.107 10.695 -2.909 1.00 22.54 159 TYR A C 1
ATOM 2547 O O . TYR A 1 162 ? 27.743 10.213 -1.961 1.00 21.17 159 TYR A O 1
ATOM 2565 N N . ALA A 1 163 ? 27.336 11.924 -3.385 1.00 20.54 160 ALA A N 1
ATOM 2566 C CA . ALA A 1 163 ? 28.463 12.717 -2.886 1.00 21.51 160 ALA A CA 1
ATOM 2567 C C . ALA A 1 163 ? 28.451 12.884 -1.374 1.00 23.81 160 ALA A C 1
ATOM 2568 O O . ALA A 1 163 ? 29.517 12.996 -0.757 1.00 24.27 160 ALA A O 1
ATOM 2575 N N . SER A 1 164 ? 27.278 12.940 -0.749 1.00 23.02 161 SER A N 1
ATOM 2576 C CA . SER A 1 164 ? 27.220 13.160 0.685 1.00 25.59 161 SER A CA 1
ATOM 2577 C C . SER A 1 164 ? 27.302 11.873 1.498 1.00 22.14 161 SER A C 1
ATOM 2578 O O . SER A 1 164 ? 27.206 11.937 2.732 1.00 28.33 161 SER A O 1
ATOM 2586 N N . CYS A 1 165 ? 27.562 10.746 0.851 1.00 22.97 162 CYS A N 1
ATOM 2587 C CA . CYS A 1 165 ? 27.607 9.433 1.456 1.00 23.05 162 CYS A CA 1
ATOM 2588 C C . CYS A 1 165 ? 29.032 8.909 1.532 1.00 24.43 162 CYS A C 1
ATOM 2589 O O . CYS A 1 165 ? 29.930 9.364 0.830 1.00 25.64 162 CYS A O 1
ATOM 2597 N N . ARG A 1 166 ? 29.216 7.868 2.337 1.00 25.29 163 ARG A N 1
ATOM 2598 C CA . ARG A 1 166 ? 30.458 7.112 2.252 1.00 23.62 163 ARG A CA 1
ATOM 2599 C C . ARG A 1 166 ? 30.632 6.584 0.834 1.00 20.49 163 ARG A C 1
ATOM 2600 O O . ARG A 1 166 ? 29.690 6.061 0.242 1.00 19.74 163 ARG A O 1
ATOM 2621 N N . GLN A 1 167 ? 31.859 6.674 0.314 1.00 22.35 164 GLN A N 1
ATOM 2622 C CA . GLN A 1 167 ? 32.176 6.180 -1.014 1.00 19.61 164 GLN A CA 1
ATOM 2623 C C . GLN A 1 167 ? 33.485 5.416 -0.995 1.00 22.53 164 GLN A C 1
ATOM 2624 O O . GLN A 1 167 ? 34.468 5.859 -0.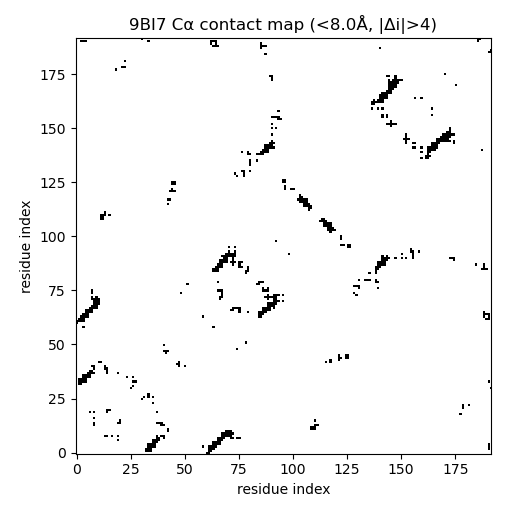392 1.00 24.82 164 GLN A O 1
ATOM 2638 N N . THR A 1 168 ? 33.508 4.316 -1.730 1.00 21.14 165 THR A N 1
ATOM 2639 C CA . THR A 1 168 ? 34.748 3.666 -2.127 1.00 20.50 165 THR A CA 1
ATOM 2640 C C . THR A 1 168 ? 34.773 3.618 -3.640 1.00 23.15 165 THR A C 1
ATOM 2641 O O . THR A 1 168 ? 34.034 2.847 -4.246 1.00 22.18 165 THR A O 1
ATOM 2652 N N . VAL A 1 169 ? 35.648 4.411 -4.247 1.00 24.53 166 VAL A N 1
ATOM 2653 C CA . VAL A 1 169 ? 35.752 4.501 -5.697 1.00 21.74 166 VAL A CA 1
ATOM 2654 C C . VAL A 1 169 ? 37.098 3.922 -6.079 1.00 25.11 166 VAL A C 1
ATOM 2655 O O . VAL A 1 169 ? 38.149 4.419 -5.647 1.00 28.85 166 VAL A O 1
ATOM 2668 N N . GLU A 1 170 ? 37.063 2.872 -6.889 1.00 24.21 167 GLU A N 1
ATOM 2669 C CA . GLU A 1 170 ? 38.267 2.175 -7.310 1.00 23.74 167 GLU A CA 1
ATOM 2670 C C . GLU A 1 170 ? 38.481 2.425 -8.794 1.00 22.78 167 GLU A C 1
ATOM 2671 O O . GLU A 1 170 ? 37.523 2.300 -9.586 1.00 23.05 167 GLU A O 1
ATOM 2683 N N . GLU A 1 171 ? 39.700 2.789 -9.153 1.00 23.98 168 GLU A N 1
ATOM 2684 C CA . GLU A 1 171 ? 40.062 3.038 -10.545 1.00 25.97 168 GLU A CA 1
ATOM 2685 C C . GLU A 1 171 ? 40.153 1.703 -11.281 1.00 35.92 168 GLU A C 1
ATOM 2686 O O . GLU A 1 171 ? 40.721 0.741 -10.768 1.00 36.14 168 GLU A O 1
ATOM 2698 N N . GLY A 1 172 ? 39.549 1.626 -12.460 1.00 28.52 169 GLY A N 1
ATOM 2699 C CA . GLY A 1 172 ? 39.578 0.385 -13.222 1.00 27.57 169 GLY A CA 1
ATOM 2700 C C . GLY A 1 172 ? 38.376 -0.493 -12.934 1.00 26.61 169 GLY A C 1
ATOM 2701 O O . GLY A 1 172 ? 37.293 0.008 -12.639 1.00 26.62 169 GLY A O 1
ATOM 2705 N N . GLY A 1 173 ? 38.560 -1.803 -13.018 1.00 26.64 170 GLY A N 1
ATOM 2706 C CA . GLY A 1 173 ? 37.440 -2.704 -12.784 1.00 25.48 170 GLY A CA 1
ATOM 2707 C C . GLY A 1 173 ? 36.431 -2.680 -13.929 1.00 28.87 170 GLY A C 1
ATOM 2708 O O . GLY A 1 173 ? 36.735 -2.305 -15.058 1.00 28.91 170 GLY A O 1
ATOM 2712 N N . ASN A 1 174 ? 35.200 -3.096 -13.608 1.00 28.14 171 ASN A N 1
ATOM 2713 C CA . ASN A 1 174 ? 34.145 -3.193 -14.612 1.00 29.55 171 ASN A CA 1
ATOM 2714 C C . ASN A 1 174 ? 32.783 -3.174 -13.929 1.00 24.90 171 ASN A C 1
ATOM 2715 O O . ASN A 1 174 ? 32.671 -3.026 -12.716 1.00 25.58 171 ASN A O 1
ATOM 2726 N N . HIS A 1 175 ? 31.741 -3.290 -14.745 1.00 24.46 172 HIS A N 1
ATOM 2727 C CA . HIS A 1 175 ? 30.380 -3.188 -14.237 1.00 24.39 172 HIS A CA 1
ATOM 2728 C C . HIS A 1 175 ? 30.023 -4.318 -13.281 1.00 24.16 172 HIS A C 1
ATOM 2729 O O . HIS A 1 175 ? 29.235 -4.114 -12.346 1.00 28.15 172 HIS A O 1
ATOM 2743 N N . ALA A 1 176 ? 30.567 -5.511 -13.509 1.00 25.86 173 ALA A N 1
ATOM 2744 C CA . ALA A 1 176 ? 30.283 -6.651 -12.645 1.00 25.78 173 ALA A CA 1
ATOM 2745 C C . ALA A 1 176 ? 30.883 -6.483 -11.264 1.00 25.93 173 ALA A C 1
ATOM 2746 O O . ALA A 1 176 ? 30.442 -7.138 -10.318 1.00 28.40 173 ALA A O 1
ATOM 2753 N N . PHE A 1 177 ? 31.889 -5.622 -11.148 1.00 26.46 174 PHE A N 1
ATOM 2754 C CA . PHE A 1 177 ? 32.598 -5.256 -9.931 1.00 26.83 174 PHE A CA 1
ATOM 2755 C C . PHE A 1 177 ? 33.612 -6.315 -9.533 1.00 27.60 174 PHE A C 1
ATOM 2756 O O . PHE A 1 177 ? 33.272 -7.368 -8.967 1.00 31.19 174 PHE A O 1
ATOM 2773 N N . VAL A 1 178 ? 34.870 -6.026 -9.832 1.00 24.82 175 VAL A N 1
ATOM 2774 C CA . VAL A 1 178 ? 35.973 -6.931 -9.561 1.00 26.21 175 VAL A CA 1
ATOM 2775 C C . VAL A 1 178 ? 36.313 -6.909 -8.082 1.00 30.10 175 VAL A C 1
ATOM 2776 O O . VAL A 1 178 ? 36.402 -5.851 -7.468 1.00 27.07 175 VAL A O 1
ATOM 2789 N N . GLY A 1 179 ? 36.536 -8.084 -7.509 1.00 27.50 176 GLY A N 1
ATOM 2790 C CA . GLY A 1 179 ? 36.985 -8.153 -6.133 1.00 26.01 176 GLY A CA 1
ATOM 2791 C C . GLY A 1 179 ? 35.924 -7.816 -5.126 1.00 27.71 176 GLY A C 1
ATOM 2792 O O . GLY A 1 179 ? 36.243 -7.326 -4.045 1.00 26.77 176 GLY A O 1
ATOM 2796 N N . PHE A 1 180 ? 34.658 -8.085 -5.450 1.00 27.66 177 PHE A N 1
ATOM 2797 C CA . PHE A 1 180 ? 33.557 -7.795 -4.540 1.00 25.23 177 PHE A CA 1
ATOM 2798 C C . PHE A 1 180 ? 33.825 -8.379 -3.162 1.00 24.76 177 PHE A C 1
ATOM 2799 O O . PHE A 1 180 ? 33.558 -7.734 -2.138 1.00 23.66 177 PHE A O 1
ATOM 2816 N N . ASP A 1 181 ? 34.320 -9.611 -3.118 1.00 24.94 178 ASP A N 1
ATOM 2817 C CA . ASP A 1 181 ? 34.539 -10.316 -1.863 1.00 25.27 178 ASP A CA 1
ATOM 2818 C C . ASP A 1 181 ? 35.519 -9.610 -0.937 1.00 31.35 178 ASP A C 1
ATOM 2819 O O . ASP A 1 181 ? 35.493 -9.850 0.278 1.00 29.46 178 ASP A O 1
ATOM 2828 N N . ASP A 1 182 ? 36.355 -8.712 -1.454 1.00 27.86 179 ASP A N 1
ATOM 2829 C CA . ASP A 1 182 ? 37.287 -8.043 -0.544 1.00 28.88 179 ASP A CA 1
ATOM 2830 C C . ASP A 1 182 ? 36.579 -7.134 0.450 1.00 27.78 179 ASP A C 1
ATOM 2831 O O . ASP A 1 182 ? 37.160 -6.791 1.488 1.00 32.35 179 ASP A O 1
ATOM 2840 N N . HIS A 1 183 ? 35.319 -6.788 0.189 1.00 22.78 180 HIS A N 1
ATOM 2841 C CA . HIS A 1 183 ? 34.586 -5.797 0.964 1.00 23.15 180 HIS A CA 1
ATOM 2842 C C . HIS A 1 183 ? 33.584 -6.417 1.932 1.00 22.30 180 HIS A C 1
ATOM 2843 O O . HIS A 1 183 ? 32.874 -5.673 2.611 1.00 21.34 180 HIS A O 1
ATOM 2857 N N . PHE A 1 184 ? 33.515 -7.745 2.028 1.00 23.61 181 PHE A N 1
ATOM 2858 C CA . PHE A 1 184 ? 32.359 -8.354 2.696 1.00 22.68 181 PHE A CA 1
ATOM 2859 C C . PHE A 1 184 ? 32.320 -8.043 4.193 1.00 23.39 181 PHE A C 1
ATOM 2860 O O . PHE A 1 184 ? 31.251 -7.758 4.742 1.00 22.92 181 PHE A O 1
ATOM 2877 N N . THR A 1 185 ? 33.447 -8.110 4.899 1.00 24.81 182 THR A N 1
ATOM 2878 C CA . THR A 1 185 ? 33.384 -7.828 6.328 1.00 25.76 182 THR A CA 1
ATOM 2879 C C . THR A 1 185 ? 32.988 -6.376 6.571 1.00 24.66 182 THR A C 1
ATOM 2880 O O . THR A 1 185 ? 32.198 -6.075 7.475 1.00 24.80 182 THR A O 1
ATOM 2891 N N . GLN A 1 186 ? 33.516 -5.463 5.767 1.00 23.75 183 GLN A N 1
ATOM 2892 C CA . GLN A 1 186 ? 33.153 -4.058 5.916 1.00 22.86 183 GLN A CA 1
ATOM 2893 C C . GLN A 1 186 ? 31.686 -3.819 5.581 1.00 22.47 183 GLN A C 1
ATOM 2894 O O . GLN A 1 186 ? 31.044 -2.952 6.191 1.00 23.58 183 GLN A O 1
ATOM 2908 N N . ILE A 1 187 ? 31.136 -4.576 4.624 1.00 21.50 184 ILE A N 1
ATOM 2909 C CA . ILE A 1 187 ? 29.719 -4.448 4.279 1.00 20.33 184 ILE A CA 1
ATOM 2910 C C . ILE A 1 187 ? 28.850 -4.851 5.458 1.00 21.71 184 ILE A C 1
ATOM 2911 O O . ILE A 1 187 ? 27.925 -4.122 5.834 1.00 20.43 184 ILE A O 1
ATOM 2927 N N . ILE A 1 188 ? 29.139 -6.002 6.079 1.00 21.89 185 ILE A N 1
ATOM 2928 C CA . ILE A 1 188 ? 28.331 -6.458 7.204 1.00 23.58 185 ILE A CA 1
ATOM 2929 C C . ILE A 1 188 ? 28.457 -5.487 8.369 1.00 24.20 185 ILE A C 1
ATOM 2930 O O . ILE A 1 188 ? 27.504 -5.282 9.124 1.00 25.98 185 ILE A O 1
ATOM 2946 N N . GLU A 1 189 ? 29.626 -4.855 8.522 1.00 23.85 186 GLU A N 1
ATOM 2947 C CA . GLU A 1 189 ? 29.813 -3.893 9.605 1.00 30.00 186 GLU A CA 1
ATOM 2948 C C . GLU A 1 189 ? 29.017 -2.621 9.334 1.00 26.13 186 GLU A C 1
ATOM 2949 O O . GLU A 1 189 ? 28.322 -2.109 10.226 1.00 28.29 186 GLU A O 1
ATOM 2961 N N . PHE A 1 190 ? 29.062 -2.133 8.098 1.00 22.20 187 PHE A N 1
ATOM 2962 C CA . PHE A 1 190 ? 28.319 -0.919 7.766 1.00 21.76 187 PHE A CA 1
ATOM 2963 C C . PHE A 1 190 ? 26.823 -1.117 7.967 1.00 23.68 187 PHE A C 1
ATOM 2964 O O . PHE A 1 190 ? 26.109 -0.188 8.402 1.00 23.62 187 PHE A O 1
ATOM 2981 N N . LEU A 1 191 ? 26.324 -2.300 7.644 1.00 21.36 188 LEU A N 1
ATOM 2982 C CA . LEU A 1 191 ? 24.893 -2.574 7.701 1.00 21.49 188 LEU A CA 1
ATOM 2983 C C . LEU A 1 191 ? 24.406 -2.815 9.122 1.00 25.20 188 LEU A C 1
ATOM 2984 O O . LEU A 1 191 ? 23.194 -2.974 9.317 1.00 26.82 188 LEU A O 1
ATOM 3000 N N . GLY A 1 192 ? 25.314 -2.866 10.097 1.00 24.13 189 GLY A N 1
ATOM 3001 C CA . GLY A 1 192 ? 24.929 -3.132 11.473 1.00 26.88 189 GLY A CA 1
ATOM 3002 C C . GLY A 1 192 ? 24.472 -4.545 11.748 1.00 26.81 189 GLY A C 1
ATOM 3003 O O . GLY A 1 192 ? 23.690 -4.763 12.671 1.00 29.94 189 GLY A O 1
ATOM 3007 N N . LEU A 1 193 ? 24.923 -5.509 10.948 1.00 26.53 190 LEU A N 1
ATOM 3008 C CA . LEU A 1 193 ? 24.517 -6.900 11.056 1.00 29.65 190 LEU A CA 1
ATOM 3009 C C . LEU A 1 193 ? 25.530 -7.747 11.807 1.00 35.34 190 LEU A C 1
ATOM 3010 O O . LEU A 1 193 ? 25.177 -8.834 12.272 1.00 37.78 190 LEU A O 1
ATOM 3026 N N . ARG A 1 194 ? 26.774 -7.286 11.902 1.00 33.74 191 ARG A N 1
ATOM 3027 C CA . ARG A 1 194 ? 27.832 -7.987 12.629 1.00 45.16 191 ARG A CA 1
ATOM 3028 C C . ARG A 1 194 ? 27.575 -7.789 14.125 1.00 50.13 191 ARG A C 1
ATOM 3029 O O . ARG A 1 194 ? 28.016 -6.798 14.708 1.00 62.06 191 ARG A O 1
#

InterPro domains:
  IPR008886 Uncharacterised protein family UPF0227/Esterase YqiA [PF05728] (4-188)
  IPR008886 Uncharacterised protein family UPF0227/Esterase YqiA [PTHR35602] (1-190)
  IPR029058 Alpha/Beta hydrolase fold [G3DSA:3.40.50.1820] (1-190)
  IPR029058 Alpha/Beta hydrolase fold [SSF53474] (3-188)

Secondary structure (DSSP, 8-state):
---EEEEE--TT--TT-HHHHHHHHHHHHH-TTSEEE-----SSHHHHHHHHHHHHHHHTTS-EEEEEETHHHHHHHHHHHHHT--EEEES--SSHHHHHHTT-EEEE-TTT--EEEE-HHHHHHHHTT---S-S-GGGEEEEEETT-SSS-HHHHHHHTTTSEEEEESS--TT-TTGGGGHHHHHHHTT--

=== Feature glossary ===
Reading guide. The protein is described through the following features:

Foldseek 3Di. A 3Di character summarizes, for each residue, the relative orientation of the Cα frame of its nearest spatial neighbor. Because it encodes fold topology rather than chemistry, 3Di alignments detect remote structural similarity that sequence alignment misses.

Contact-map, Ramachandran, and PAE plots. Plot images: a contact map (which residues are close in 3D, as an N×N binary image), a Ramachandran scatter (backbone torsion angles, revealing secondary-structure composition at a glance), and — for AlphaFold structures — a PAE heatmap (pairwise prediction confidence).

Radius of gyration, Cα contacts, bounding box. Radius of gyration (Rg) is the root-mean-square distance of Cα atoms from their centroid — a single number for overall size and compactness. A globular domain of N residues has Rg ≈ 2.2·N^0.38 Å; an extended or disordered chain has a much larger Rg. The Cα contact count is the number of residue pairs whose Cα atoms are within 8 Å and are more than four positions apart in sequence — a standard proxy for tertiary packing density. The bounding box is the smallest axis-aligned box enclosing all Cα atoms.

Secondary structure (8-state, DSSP). Eight-state secondary structure (DSSP): H is the canonical α-helix, G the tighter 3₁₀-helix, I the wider π-helix; E/B are β-structure, T and S are turns and bends, and '-' is everything else. DSSP derives these from the pattern of main-chain N–H···O=C hydrogen bonds, not from the sequence.

B-factor. B-factor (Debye–Waller factor) reflects atomic displacement in the crystal lattice. It is an experimental observable (units Å²), not a prediction; low values mean the atom is pinned down, high values mean it moves or is heterogeneous across the crystal.

pLDDT. pLDDT is the predicted lDDT-Cα score: AlphaFold's confidence that the local environment of each residue (all inter-atomic distances within 15 Å) is correctly placed. It is a per-residue number between 0 and 100, with higher meaning more reliable.

Nearest PDB structures. Nearest PDB neighbors are the top structural matches found by Foldseek when searching this structure against the entire Protein Data Bank. Each hit reports a TM-score (0 to 1; >0.5 almost always implies the same fold) and an E-value. These are *structural* homologs — they may share no detectable sequence similarity.

Solvent-accessible surface area. Accessible surface area quantifies burial. A residue with SASA near zero is packed into the hydrophobic core; one with SASA >100 Å² sits on the surface. Computed here via the Shrake–Rupley numerical algorithm with a 1.4 Å probe.

Rendered structure images. Structure images are PyMOL renders from six orthogonal camera directions. Cartoon representation draws helices as coils and strands as arrows; sticks shows the backbone as bonds; surface shows the solvent-excluded envelope. Rainbow coloring maps sequence position to hue (blue→red, N→C); chain coloring assigns a distinct color per polypeptide.

Backbone torsions (φ/ψ). φ (phi) and ψ (psi) are the two rotatable backbone dihedrals per residue: φ is the C(i-1)–N–Cα–C torsion, ψ is the N–Cα–C–N(i+1) torsion, both in degrees on (−180°, 180°]. α-helical residues cluster near (−60°, −45°); β-strand residues near (−120°, +130°). A Ramachandran plot is simply a scatter of (φ, ψ) for every residue.

Predicted aligned error. Predicted Aligned Error (PAE) is an AlphaFold confidence matrix: entry (i, j) is the expected error in the position of residue j, in ångströms, when the prediction is superimposed on the true structure at residue i. Low PAE within a block of residues means that block is internally rigid and well-predicted; high PAE between two blocks means their relative placement is uncertain even if each block individually is confident.

mmCIF coordinates. Structure coordinates are given as an mmCIF _atom_site loop: one row per atom with element, residue name, chain id, sequence number, and x/y/z position in Å. Only the four main-chain atoms per residue are included here; side chains are omitted to keep the record compact.

InterPro / GO / CATH / organism. Database cross-references. InterPro integrates a dozen domain/family signature databases into unified entries with residue-range hits. GO terms attach function/process/location labels with evidence codes. CATH codes position the fold in a four-level structural taxonomy. Organism is the NCBI-taxonomy species name.

Secondary structure (3-state, P-SEA). SS3 is a coarse helix/strand/coil call (letters a/b/c) made by the P-SEA algorithm from inter-Cα distances and dihedrals. It is less detailed than DSSP but needs only Cα positions.

Sequence. Sequence gives the chain of amino acids in standard one-letter code (A=alanine, C=cysteine, …, Y=tyrosine), read N→C. It is the only feature that is directly encoded by the gene; all structural features are derived from the folded form of this sequence.